Protein AF-A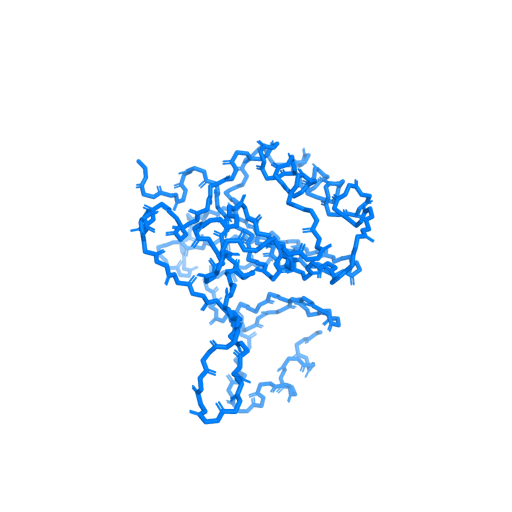0A9N8LGJ3-F1 (afdb_monomer)

Secondary structure (DSSP, 8-state):
-HHHHHHHHGGG--TT-EEEE-SS-EEEE--TTEEEEEEEE-SSEEEEEEEEESS-TT---EEEEEEEEEE--SS--SHIIIIIHHHHHHHTTTSS--EEEEEEE-SS-S-HHHHBTTSPPPSS-SHHHHHHHHHTT-EEHHHHH-SS----SEEEE-GGG-EEEEE--EEEEE-GGGS--

Structure (mmCIF, N/CA/C/O backbone):
data_AF-A0A9N8LGJ3-F1
#
_entry.id   AF-A0A9N8LGJ3-F1
#
loop_
_atom_site.group_PDB
_atom_site.id
_atom_site.type_symbol
_atom_site.label_atom_id
_atom_site.label_alt_id
_atom_site.label_comp_id
_atom_site.label_asym_id
_atom_site.label_entity_id
_atom_site.label_seq_id
_atom_site.pdbx_PDB_ins_code
_atom_site.Cartn_x
_atom_site.Cartn_y
_atom_site.Cartn_z
_atom_site.occupancy
_atom_site.B_iso_or_equiv
_atom_site.auth_seq_id
_atom_site.auth_comp_id
_atom_site.auth_asym_id
_atom_site.auth_atom_id
_atom_site.pdbx_PDB_model_num
ATOM 1 N N . ASP A 1 1 ? -21.502 -5.924 1.019 1.00 65.75 1 ASP A N 1
ATOM 2 C CA . ASP A 1 1 ? -22.346 -6.250 2.191 1.00 65.75 1 ASP A CA 1
ATOM 3 C C . ASP A 1 1 ? -22.030 -7.676 2.669 1.00 65.75 1 ASP A C 1
ATOM 5 O O . ASP A 1 1 ? -21.253 -8.378 2.021 1.00 65.75 1 ASP A O 1
ATOM 9 N N . SER A 1 2 ? -22.576 -8.112 3.811 1.00 76.69 2 SER A N 1
ATOM 10 C CA . SER A 1 2 ? -22.319 -9.459 4.361 1.00 76.69 2 SER A CA 1
ATOM 11 C C . SER A 1 2 ? -22.778 -10.589 3.430 1.00 76.69 2 SER A C 1
ATOM 13 O O . SE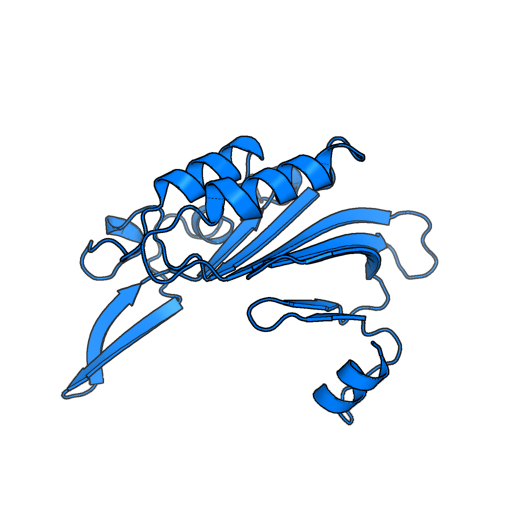R A 1 2 ? -22.175 -11.659 3.431 1.00 76.69 2 SER A O 1
ATOM 15 N N . ALA A 1 3 ? -23.813 -10.356 2.615 1.00 82.12 3 ALA A N 1
ATOM 16 C CA . ALA A 1 3 ? -24.334 -11.338 1.665 1.00 82.12 3 ALA A CA 1
ATOM 17 C C . ALA A 1 3 ? -23.358 -11.590 0.503 1.00 82.12 3 ALA A C 1
ATOM 19 O O . ALA A 1 3 ? -23.115 -12.742 0.139 1.00 82.12 3 ALA A O 1
ATOM 20 N N . GLY A 1 4 ? -22.749 -10.533 -0.043 1.00 83.88 4 GLY A N 1
ATOM 21 C CA . GLY A 1 4 ? -21.703 -10.644 -1.058 1.00 83.88 4 GLY A CA 1
ATOM 22 C C . GLY A 1 4 ? -20.473 -11.386 -0.538 1.00 83.88 4 GLY A C 1
ATOM 23 O O . GLY A 1 4 ? -19.965 -12.285 -1.208 1.00 83.88 4 GLY A O 1
ATOM 24 N N . LEU A 1 5 ? -20.045 -11.083 0.692 1.00 87.06 5 LEU A N 1
ATOM 25 C CA . LEU A 1 5 ? -18.904 -11.765 1.305 1.00 87.06 5 LEU A CA 1
ATOM 26 C C . LEU A 1 5 ? -19.196 -13.245 1.595 1.00 87.06 5 LEU A C 1
ATOM 28 O O . LEU A 1 5 ? -18.340 -14.095 1.359 1.00 87.06 5 LEU A O 1
ATOM 32 N N . ALA A 1 6 ? -20.410 -13.569 2.048 1.00 88.81 6 ALA A N 1
ATOM 33 C CA . ALA A 1 6 ? -20.841 -14.950 2.243 1.00 88.81 6 ALA A CA 1
ATOM 34 C C . ALA A 1 6 ? -20.857 -15.742 0.927 1.00 88.81 6 ALA A C 1
ATOM 36 O O . ALA A 1 6 ? -20.426 -16.891 0.901 1.00 88.81 6 ALA A O 1
ATOM 37 N N . ARG A 1 7 ? -21.284 -15.124 -0.182 1.00 89.62 7 ARG A N 1
ATOM 38 C CA . ARG A 1 7 ? -21.226 -15.749 -1.512 1.00 89.62 7 ARG A CA 1
ATOM 39 C C . ARG A 1 7 ? -19.789 -16.012 -1.960 1.00 89.62 7 ARG A C 1
ATOM 41 O O . ARG A 1 7 ? -19.525 -17.067 -2.523 1.00 89.62 7 ARG A O 1
ATOM 48 N N . PHE A 1 8 ? -18.881 -15.070 -1.707 1.00 87.06 8 PHE A N 1
ATOM 49 C CA . PHE A 1 8 ? -17.472 -15.191 -2.082 1.00 87.06 8 PHE A CA 1
ATOM 50 C C . PHE A 1 8 ? -16.731 -16.258 -1.261 1.00 87.06 8 PHE A C 1
ATOM 52 O O . PHE A 1 8 ? -16.012 -17.076 -1.823 1.00 87.06 8 PHE A O 1
ATOM 59 N N . LEU A 1 9 ? -16.920 -16.278 0.062 1.00 89.25 9 LEU A N 1
ATOM 60 C CA . LEU A 1 9 ? -16.210 -17.195 0.965 1.00 89.25 9 LEU A CA 1
ATOM 61 C C . LEU A 1 9 ? -16.904 -18.557 1.139 1.00 89.25 9 LEU A C 1
ATOM 63 O O . LEU A 1 9 ? -16.293 -19.506 1.636 1.00 89.25 9 LEU A O 1
ATOM 67 N N . GLY A 1 10 ? -18.181 -18.670 0.769 1.00 92.56 10 GLY A N 1
ATOM 68 C CA . GLY A 1 10 ? -18.960 -19.899 0.888 1.00 92.56 10 GLY A CA 1
ATOM 69 C C . GLY A 1 10 ? -18.975 -20.449 2.317 1.00 92.56 10 GLY A C 1
ATOM 70 O O . GLY A 1 10 ? -19.211 -19.726 3.284 1.00 92.56 10 GLY A O 1
ATOM 71 N N . HIS A 1 11 ? -18.686 -21.742 2.466 1.00 94.25 11 HIS A N 1
ATOM 72 C CA . HIS A 1 11 ? -18.691 -22.443 3.757 1.00 94.25 11 HIS A CA 1
ATOM 73 C C . HIS A 1 11 ? -17.605 -21.965 4.746 1.00 94.25 11 HIS A C 1
ATOM 75 O O . HIS A 1 11 ? -17.688 -22.236 5.951 1.00 94.25 11 HIS A O 1
ATOM 81 N N . HIS A 1 12 ? -16.601 -21.222 4.269 1.00 91.19 12 HIS A N 1
ATOM 82 C CA . HIS A 1 12 ? -15.603 -20.590 5.130 1.00 91.19 12 HIS A CA 1
ATOM 83 C C . HIS A 1 12 ? -16.108 -19.296 5.766 1.00 91.19 12 HIS A C 1
ATOM 85 O O . HIS A 1 12 ? -15.505 -18.834 6.731 1.00 91.19 12 HIS A O 1
ATOM 91 N N . PHE A 1 13 ? -17.214 -18.721 5.281 1.00 92.81 13 PHE A N 1
ATOM 92 C CA . PHE A 1 13 ? -17.761 -17.493 5.845 1.00 92.81 13 PHE A CA 1
ATOM 93 C C . PHE A 1 13 ? -18.066 -17.649 7.338 1.00 92.81 13 PHE A C 1
ATOM 95 O O . PHE A 1 13 ? -18.598 -18.666 7.798 1.00 92.81 13 PHE A O 1
ATOM 102 N N . ARG A 1 14 ? -17.750 -16.605 8.102 1.00 93.31 14 ARG A N 1
ATOM 103 C CA . ARG A 1 14 ? -18.160 -16.457 9.495 1.00 93.31 14 ARG A CA 1
ATOM 104 C C . ARG A 1 14 ? -18.857 -15.107 9.666 1.00 93.31 14 ARG A C 1
ATOM 106 O O . ARG A 1 14 ? -18.407 -14.131 9.071 1.00 93.31 14 ARG A O 1
ATOM 113 N N . PRO A 1 15 ? -19.902 -14.999 10.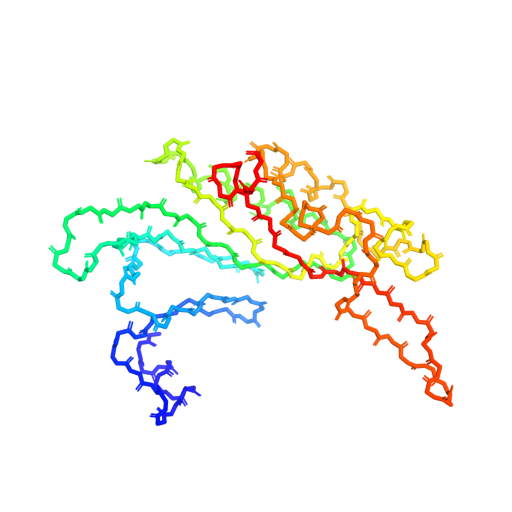509 1.00 90.06 15 PRO A N 1
ATOM 114 C CA . PRO A 1 15 ? -20.668 -13.754 10.665 1.00 90.06 15 PRO A CA 1
ATOM 115 C C . PRO A 1 15 ? -19.839 -12.535 11.095 1.00 90.06 15 PRO A C 1
ATOM 117 O O . PRO A 1 15 ? -20.194 -11.393 10.795 1.00 90.06 15 PRO A O 1
ATOM 120 N N . HIS A 1 16 ? -18.724 -12.765 11.791 1.00 90.06 16 HIS A N 1
ATOM 121 C CA . HIS A 1 16 ? -17.815 -11.707 12.222 1.00 90.06 16 HIS A CA 1
ATOM 122 C C . HIS A 1 16 ? -16.860 -11.236 11.119 1.00 90.06 16 HIS A C 1
ATOM 124 O O . HIS A 1 16 ? -16.222 -10.207 11.300 1.00 90.06 16 HIS A O 1
ATOM 130 N N . TYR A 1 17 ? -16.779 -11.920 9.973 1.00 94.12 17 TYR A N 1
ATOM 131 C CA . TYR A 1 17 ? -15.967 -11.448 8.855 1.00 94.12 17 TYR A CA 1
ATOM 132 C C . TYR A 1 17 ? -16.547 -10.155 8.286 1.00 94.12 17 TYR A C 1
ATOM 134 O O . TYR A 1 17 ? -17.770 -9.973 8.208 1.00 94.12 17 TYR A O 1
ATOM 142 N N . LYS A 1 18 ? -15.661 -9.228 7.932 1.00 93.94 18 LYS A N 1
ATOM 143 C CA . LYS A 1 18 ? -15.996 -7.909 7.385 1.00 93.94 18 LYS A CA 1
ATOM 144 C C . LYS A 1 18 ? -15.054 -7.615 6.233 1.00 93.94 18 LYS A C 1
ATOM 146 O O . LYS A 1 18 ? -13.915 -8.066 6.246 1.00 93.94 18 LYS A O 1
ATOM 151 N N . ALA A 1 19 ? -15.521 -6.874 5.238 1.00 93.88 19 ALA A N 1
ATOM 152 C CA . ALA A 1 19 ? -14.674 -6.493 4.123 1.00 93.88 19 ALA A CA 1
ATOM 153 C C . ALA A 1 19 ? -15.124 -5.181 3.489 1.00 93.88 19 ALA A C 1
ATOM 155 O O . ALA A 1 19 ? -16.319 -4.877 3.460 1.00 93.88 19 ALA A O 1
ATOM 156 N N . ILE A 1 20 ? -14.157 -4.476 2.914 1.00 93.62 20 ILE A N 1
ATOM 157 C CA . ILE A 1 20 ? -14.364 -3.511 1.838 1.00 93.62 20 ILE A CA 1
ATOM 158 C C . ILE A 1 20 ? -13.652 -4.070 0.610 1.00 93.62 20 ILE A C 1
ATOM 160 O O . ILE A 1 20 ? -12.472 -4.401 0.679 1.00 93.62 20 ILE A O 1
ATOM 164 N N . LEU A 1 21 ? -14.380 -4.233 -0.490 1.00 91.44 21 LEU A N 1
ATOM 165 C CA . LEU A 1 21 ? -13.860 -4.777 -1.741 1.00 91.44 21 LEU A CA 1
ATOM 166 C C . LEU A 1 21 ? -14.213 -3.800 -2.859 1.00 91.44 21 LEU A C 1
ATOM 168 O O . LEU A 1 21 ? -15.365 -3.376 -2.961 1.00 91.44 21 LEU A O 1
ATOM 172 N N . THR A 1 22 ? -13.233 -3.457 -3.680 1.00 91.00 22 THR A N 1
ATOM 173 C CA . THR A 1 22 ? -13.408 -2.692 -4.916 1.00 91.00 22 THR A CA 1
ATOM 174 C C . THR A 1 22 ? -13.053 -3.586 -6.107 1.00 91.00 22 THR A C 1
ATOM 176 O O . THR A 1 22 ? -12.813 -4.783 -5.940 1.00 91.00 22 THR A O 1
ATOM 179 N N . GLY A 1 23 ? -13.043 -3.034 -7.322 1.00 89.06 23 GLY A N 1
ATOM 180 C CA . GLY A 1 23 ? -12.580 -3.778 -8.498 1.00 89.06 23 GLY A CA 1
ATOM 181 C C . GLY A 1 23 ? -11.086 -4.123 -8.457 1.00 89.06 23 GLY A C 1
ATOM 182 O O . GLY A 1 23 ? -10.683 -5.116 -9.053 1.00 89.06 23 GLY A O 1
ATOM 183 N N . ASP A 1 24 ? -10.286 -3.335 -7.732 1.00 91.69 24 ASP A N 1
ATOM 184 C CA . ASP A 1 24 ? -8.821 -3.358 -7.816 1.00 91.69 24 ASP A CA 1
ATOM 185 C C . ASP A 1 24 ? -8.111 -3.442 -6.457 1.00 91.69 24 ASP A C 1
ATOM 187 O O . ASP A 1 24 ? -6.917 -3.715 -6.414 1.00 91.69 24 ASP A O 1
ATOM 191 N N . ALA A 1 25 ? -8.810 -3.203 -5.349 1.00 95.75 25 ALA A N 1
ATOM 192 C CA . ALA A 1 25 ? -8.250 -3.205 -4.003 1.00 95.75 25 ALA A CA 1
ATOM 193 C C . ALA A 1 25 ? -9.262 -3.760 -2.997 1.00 95.75 25 ALA A C 1
ATOM 195 O O . ALA A 1 25 ? -10.469 -3.800 -3.247 1.00 95.75 25 ALA A O 1
ATOM 196 N N . GLY A 1 26 ? -8.795 -4.171 -1.823 1.00 95.50 26 GLY A N 1
ATOM 197 C CA . GLY A 1 26 ? -9.708 -4.652 -0.799 1.00 95.50 26 GLY A CA 1
ATOM 198 C C . GLY A 1 26 ? -9.039 -4.989 0.518 1.00 95.50 26 GLY A C 1
ATOM 199 O O . GLY A 1 26 ? -7.864 -5.340 0.578 1.00 95.50 26 GLY A O 1
ATOM 200 N N . ILE A 1 27 ? -9.822 -4.893 1.586 1.00 96.38 27 ILE A N 1
ATOM 201 C CA . ILE A 1 27 ? -9.414 -5.249 2.941 1.00 96.38 27 ILE A CA 1
ATOM 202 C C . ILE A 1 27 ? -10.424 -6.262 3.461 1.00 96.38 27 ILE A C 1
ATOM 204 O O . ILE A 1 27 ? -11.629 -6.002 3.461 1.00 96.38 27 ILE A O 1
ATOM 208 N N . LEU A 1 28 ? -9.919 -7.409 3.912 1.00 94.56 28 LEU A N 1
ATOM 209 C CA . LEU A 1 28 ? -10.697 -8.493 4.497 1.00 94.56 28 LEU A CA 1
ATOM 210 C C . LEU A 1 28 ? -10.285 -8.684 5.957 1.00 94.56 28 LEU A C 1
ATOM 212 O O . LEU A 1 28 ? -9.137 -8.998 6.259 1.00 94.56 28 LEU A O 1
ATOM 216 N N . ILE A 1 29 ? -11.245 -8.525 6.860 1.00 94.75 29 ILE A N 1
ATOM 217 C CA . ILE A 1 29 ? -11.086 -8.734 8.293 1.00 94.75 29 ILE A CA 1
ATOM 218 C C . ILE A 1 29 ? -11.689 -10.084 8.662 1.00 94.75 29 ILE A C 1
ATOM 220 O O . ILE A 1 29 ? -12.897 -10.298 8.537 1.00 94.75 29 ILE A O 1
ATOM 224 N N . LEU A 1 30 ? -10.830 -10.984 9.140 1.00 92.75 30 LEU A N 1
ATOM 225 C CA . LEU A 1 30 ? -11.182 -12.357 9.514 1.00 92.75 30 LEU A CA 1
ATOM 226 C C . LEU A 1 30 ? -11.191 -12.593 11.031 1.00 92.75 30 LEU A C 1
ATOM 228 O O . LEU A 1 30 ? -11.230 -13.733 11.481 1.00 92.75 30 LEU A O 1
ATOM 232 N N . SER A 1 31 ? -11.137 -11.528 11.829 1.00 92.25 31 SER A N 1
ATOM 233 C CA . SER A 1 31 ? -11.096 -11.609 13.288 1.00 92.25 31 SER A CA 1
ATOM 234 C C . SER A 1 31 ? -12.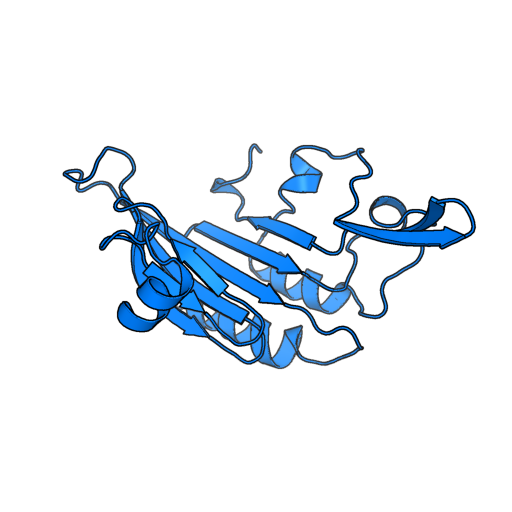225 -10.796 13.900 1.00 92.25 31 SER A C 1
ATOM 236 O O . SER A 1 31 ? -12.403 -9.631 13.561 1.00 92.25 31 SER A O 1
ATOM 238 N N . ALA A 1 32 ? -12.953 -11.389 14.848 1.00 91.94 32 ALA A N 1
ATOM 239 C CA . ALA A 1 32 ? -13.967 -10.679 15.630 1.00 91.94 32 ALA A CA 1
ATOM 240 C C . ALA A 1 32 ? -13.367 -9.580 16.532 1.00 91.94 32 ALA A C 1
ATOM 242 O O . ALA A 1 32 ? -14.088 -8.694 16.990 1.00 91.94 32 ALA A O 1
ATOM 243 N N . MET A 1 33 ? -12.052 -9.625 16.771 1.00 93.19 33 MET A N 1
ATOM 244 C CA . MET A 1 33 ? -11.316 -8.656 17.590 1.00 93.19 33 MET A CA 1
ATOM 245 C C . MET A 1 33 ? -11.134 -7.302 16.902 1.00 93.19 33 MET A C 1
ATOM 247 O O . MET A 1 33 ? -10.821 -6.317 17.568 1.00 93.19 33 MET A O 1
ATOM 251 N N . ILE A 1 34 ? -11.304 -7.260 15.580 1.00 93.38 34 ILE A N 1
ATOM 252 C CA . ILE A 1 34 ? -11.111 -6.072 14.758 1.00 93.38 34 ILE A CA 1
ATOM 253 C C . ILE A 1 34 ? -12.485 -5.600 14.297 1.00 93.38 34 ILE A C 1
ATOM 255 O O . ILE A 1 34 ? -13.201 -6.317 13.599 1.00 93.38 34 ILE A O 1
ATOM 259 N N . GLN A 1 35 ? -12.851 -4.387 14.689 1.00 92.25 35 GLN A N 1
ATOM 260 C CA . GLN A 1 35 ? -14.120 -3.772 14.329 1.00 92.25 35 GLN A CA 1
ATOM 261 C C . GLN A 1 35 ? -13.872 -2.603 13.371 1.00 92.25 35 GLN A C 1
ATOM 263 O O . GLN A 1 35 ? -13.139 -1.679 13.729 1.00 92.25 35 GLN A O 1
ATOM 268 N N . PRO A 1 36 ? -14.460 -2.611 12.162 1.00 93.06 36 PRO A N 1
ATOM 269 C CA . PRO A 1 36 ? -14.457 -1.442 11.291 1.00 93.06 36 PRO A CA 1
ATOM 270 C C . PRO A 1 36 ? -15.193 -0.281 11.969 1.00 93.06 36 PRO A C 1
ATOM 272 O O . PRO A 1 36 ? -16.308 -0.455 12.458 1.00 93.06 36 PRO A O 1
ATOM 275 N N . VAL A 1 37 ? -14.576 0.896 11.984 1.00 92.12 37 VAL A N 1
ATOM 276 C CA . VAL A 1 37 ? -15.159 2.141 12.510 1.00 92.12 37 VAL A CA 1
ATOM 277 C C . VAL A 1 37 ? -15.715 2.975 11.364 1.00 92.12 37 VAL A C 1
ATOM 279 O O . VAL A 1 37 ? -16.853 3.433 11.408 1.00 92.12 37 VAL A O 1
ATOM 282 N N . SER A 1 38 ? -14.915 3.147 10.315 1.00 91.88 38 SER A N 1
ATOM 283 C CA . SER A 1 38 ? -15.291 3.864 9.104 1.00 91.88 38 SER A CA 1
ATOM 284 C C . SER A 1 38 ? -14.600 3.235 7.897 1.00 91.88 38 SER A C 1
ATOM 286 O O . SER A 1 38 ? -13.605 2.515 8.027 1.00 91.88 38 SER A O 1
ATOM 288 N N . CYS A 1 39 ? -15.167 3.442 6.713 1.00 93.50 39 CYS A N 1
ATOM 289 C CA . CYS A 1 39 ? -14.668 2.863 5.473 1.00 93.50 39 CYS A CA 1
ATOM 290 C C . CYS A 1 39 ? -14.813 3.872 4.334 1.00 93.50 39 CYS A C 1
ATOM 292 O O . CYS A 1 39 ? -15.826 4.566 4.245 1.00 93.50 39 CYS A O 1
ATOM 294 N N . SER A 1 40 ? -13.831 3.909 3.442 1.00 94.94 40 SER A N 1
ATOM 295 C CA . SER A 1 40 ? -13.881 4.674 2.197 1.00 94.94 40 SER A CA 1
ATOM 296 C C . SER A 1 40 ? -13.122 3.941 1.094 1.00 94.94 40 SER A C 1
ATOM 298 O O . SER A 1 40 ? -12.299 3.065 1.350 1.00 94.94 40 SER A O 1
ATOM 300 N N . SER A 1 41 ? -13.411 4.275 -0.155 1.00 96.31 41 SER A N 1
ATOM 301 C CA . SER A 1 41 ? -12.717 3.725 -1.318 1.00 96.31 41 SER A CA 1
ATOM 302 C C . SER A 1 41 ? -12.619 4.772 -2.409 1.00 96.31 41 SER A C 1
ATOM 304 O O . SER A 1 41 ? -13.488 5.640 -2.504 1.00 96.31 41 SER A O 1
ATOM 306 N N . GLY A 1 42 ? -11.616 4.631 -3.265 1.00 94.88 42 GLY A N 1
ATOM 307 C CA . GLY A 1 42 ? -11.478 5.418 -4.483 1.00 94.88 42 GLY A CA 1
ATOM 308 C C . GLY A 1 42 ? -11.293 4.529 -5.699 1.00 94.88 42 GLY A C 1
ATOM 309 O O . GLY A 1 42 ? -11.755 3.386 -5.722 1.00 94.88 42 GLY A O 1
ATOM 310 N N . SER A 1 43 ? -10.618 5.058 -6.719 1.00 93.75 43 SER A N 1
ATOM 311 C CA . SER A 1 43 ? -10.536 4.391 -8.021 1.00 93.75 43 SER A CA 1
ATOM 312 C C . SER A 1 43 ? -9.815 3.043 -7.948 1.00 93.75 43 SER A C 1
ATOM 314 O O . SER A 1 43 ? -10.249 2.077 -8.569 1.00 93.75 43 SER A O 1
ATOM 316 N N . ARG A 1 44 ? -8.727 2.970 -7.171 1.00 96.38 44 ARG A N 1
ATOM 317 C CA . ARG A 1 44 ? -7.875 1.776 -7.027 1.00 96.38 44 ARG A CA 1
ATOM 318 C C . ARG A 1 44 ? -7.326 1.612 -5.612 1.00 96.38 44 ARG A C 1
ATOM 320 O O . ARG A 1 44 ? -6.215 1.129 -5.407 1.00 96.38 44 ARG A O 1
ATOM 327 N N . TRP A 1 45 ? -8.090 2.059 -4.623 1.00 97.75 45 TRP A N 1
ATOM 328 C CA . TRP A 1 45 ? -7.727 1.924 -3.220 1.00 97.75 45 TRP A CA 1
ATOM 329 C C . TRP A 1 45 ? -8.957 1.693 -2.351 1.00 97.75 45 TRP A C 1
ATOM 331 O O . TRP A 1 45 ? -10.074 2.093 -2.690 1.00 97.75 45 TRP A O 1
ATOM 341 N N . ALA A 1 46 ? -8.731 1.047 -1.215 1.00 97.62 46 ALA A N 1
ATOM 342 C CA . ALA A 1 46 ? -9.703 0.854 -0.158 1.00 97.62 46 ALA A CA 1
ATOM 343 C C . ALA A 1 46 ? -9.066 1.231 1.180 1.00 97.62 46 ALA A C 1
ATOM 345 O O . ALA A 1 46 ? -7.918 0.875 1.446 1.00 97.62 46 ALA A O 1
ATOM 346 N N . HIS A 1 47 ? -9.823 1.932 2.014 1.00 96.31 47 HIS A N 1
ATOM 347 C CA . HIS A 1 47 ? -9.422 2.380 3.336 1.00 96.31 47 HIS A CA 1
ATOM 348 C C . HIS A 1 47 ? -10.445 1.918 4.369 1.00 96.31 47 HIS A C 1
ATOM 350 O O . HIS A 1 47 ? -11.660 2.034 4.178 1.00 96.31 47 HIS A O 1
ATOM 356 N N . MET A 1 48 ? -9.942 1.409 5.486 1.00 94.62 48 MET A N 1
ATOM 357 C CA . MET A 1 48 ? -10.742 1.053 6.642 1.00 94.62 48 MET A CA 1
ATOM 358 C C . MET A 1 48 ? -10.054 1.550 7.905 1.00 94.62 48 MET A C 1
ATOM 360 O O . MET A 1 48 ? -8.970 1.081 8.251 1.00 94.62 48 MET A O 1
ATOM 364 N N . GLN A 1 49 ? -10.730 2.431 8.633 1.00 93.88 49 GLN A N 1
ATOM 365 C CA . GLN A 1 49 ? -10.369 2.712 10.010 1.00 93.88 49 GLN A CA 1
ATOM 366 C C . GLN A 1 49 ? -10.897 1.574 10.876 1.00 93.88 49 GLN A C 1
ATOM 368 O O . GLN A 1 49 ? -12.066 1.188 10.779 1.00 93.88 49 GLN A O 1
ATOM 373 N N . THR A 1 50 ? -10.047 1.038 11.737 1.00 93.00 50 THR A N 1
ATOM 374 C CA . THR A 1 50 ? -10.371 -0.105 12.587 1.00 93.00 50 THR A CA 1
ATOM 375 C C . THR A 1 50 ? -10.111 0.197 14.050 1.00 93.00 50 THR A C 1
ATOM 377 O O . THR A 1 50 ? -9.229 0.982 14.388 1.00 93.00 50 THR A O 1
ATOM 380 N N . SER A 1 51 ? -10.878 -0.459 14.915 1.00 92.44 51 SER A N 1
ATOM 381 C CA . SER A 1 51 ? -10.629 -0.556 16.346 1.00 92.44 51 SER A CA 1
ATOM 382 C C . SER A 1 51 ? -10.313 -2.011 16.680 1.00 92.44 51 SER A C 1
ATOM 384 O O . SER A 1 51 ? -11.108 -2.911 16.394 1.00 92.44 51 SER A O 1
ATOM 386 N N . ILE A 1 52 ? -9.132 -2.254 17.236 1.00 91.75 52 ILE A N 1
ATOM 387 C CA . ILE A 1 52 ? -8.586 -3.585 17.496 1.00 91.75 52 ILE A CA 1
ATOM 388 C C . ILE A 1 52 ? -8.526 -3.792 19.003 1.00 91.75 52 ILE A C 1
ATOM 390 O O . ILE A 1 52 ? -7.762 -3.123 19.700 1.00 91.75 52 ILE A O 1
ATOM 394 N N . ARG A 1 53 ? -9.302 -4.749 19.513 1.00 92.25 53 ARG A N 1
ATOM 395 C CA . ARG A 1 53 ? -9.219 -5.175 20.915 1.00 92.25 53 ARG A CA 1
ATOM 396 C C . ARG A 1 53 ? -7.996 -6.070 21.079 1.00 92.25 53 ARG A C 1
ATOM 398 O O . ARG A 1 53 ? -7.890 -7.087 20.401 1.00 92.25 53 ARG A O 1
ATOM 405 N N . THR A 1 54 ? -7.069 -5.713 21.962 1.00 84.81 54 THR A N 1
ATOM 406 C CA . THR A 1 54 ? -5.781 -6.426 22.090 1.00 84.81 54 THR A CA 1
ATOM 407 C C . THR A 1 54 ? -5.778 -7.492 23.186 1.00 84.81 54 THR A C 1
ATOM 409 O O . THR A 1 54 ? -4.968 -8.411 23.134 1.00 84.81 54 THR A O 1
ATOM 412 N N . ALA A 1 55 ? -6.704 -7.415 24.149 1.00 86.44 55 ALA A N 1
ATOM 413 C CA . ALA A 1 55 ? -6.735 -8.281 25.335 1.00 86.44 55 ALA A CA 1
ATOM 414 C C . ALA A 1 55 ? -7.998 -9.163 25.447 1.00 86.44 55 ALA A C 1
ATOM 416 O O . ALA A 1 55 ? -8.348 -9.615 26.533 1.00 86.44 55 ALA A O 1
ATOM 417 N N . GLY A 1 56 ? -8.705 -9.396 24.339 1.00 86.06 56 GLY A N 1
ATOM 418 C CA . GLY A 1 56 ? -9.935 -10.202 24.304 1.00 86.06 56 GLY A CA 1
ATOM 419 C C . GLY A 1 56 ? -11.175 -9.408 23.892 1.00 86.06 56 GLY A C 1
ATOM 420 O O . GLY A 1 56 ? -11.172 -8.177 23.903 1.00 86.06 56 GLY A O 1
ATOM 421 N N . LEU A 1 57 ? -12.246 -10.121 23.524 1.00 83.88 57 LEU A N 1
ATOM 422 C CA . LEU A 1 57 ? -13.501 -9.507 23.074 1.00 83.88 57 LEU A CA 1
ATOM 423 C C . LEU A 1 57 ? -14.160 -8.658 24.160 1.00 83.88 57 LEU A C 1
ATOM 425 O O . LEU A 1 57 ? -14.747 -7.643 23.828 1.00 83.88 57 LEU A O 1
ATOM 429 N N . GLU A 1 58 ? -14.009 -9.010 25.434 1.00 85.25 58 GLU A N 1
ATOM 430 C CA . GLU A 1 58 ? -14.576 -8.255 26.562 1.00 85.25 58 GLU A CA 1
ATOM 431 C C . GLU A 1 58 ? -13.733 -7.031 26.960 1.00 85.25 58 GLU A C 1
ATOM 433 O O . GLU A 1 58 ? -14.134 -6.237 27.809 1.00 85.25 58 GLU A O 1
ATOM 438 N N . SER A 1 59 ? -12.548 -6.855 26.366 1.00 85.50 59 SER A N 1
ATOM 439 C CA . SER A 1 59 ? -11.662 -5.754 26.732 1.00 85.50 59 SER A CA 1
ATOM 440 C C . SER A 1 59 ? -12.185 -4.413 26.219 1.00 85.50 59 SER A C 1
ATOM 442 O O . SER A 1 59 ? -12.522 -4.269 25.043 1.00 85.50 59 SER A O 1
ATOM 444 N N . ALA A 1 60 ? -12.180 -3.408 27.098 1.00 81.31 60 ALA A N 1
ATOM 445 C CA . ALA A 1 60 ? -12.373 -2.009 26.723 1.00 81.31 60 ALA A CA 1
ATOM 446 C C . ALA A 1 60 ? -11.103 -1.383 26.113 1.00 81.31 60 ALA A C 1
ATOM 448 O O . ALA A 1 60 ? -11.179 -0.323 25.495 1.00 81.31 60 ALA A O 1
ATOM 449 N N . ALA A 1 61 ? -9.937 -2.023 26.279 1.00 85.56 61 ALA A N 1
ATOM 450 C CA . ALA A 1 61 ? -8.693 -1.554 25.688 1.00 85.56 61 ALA A CA 1
ATOM 451 C C . ALA A 1 61 ? -8.679 -1.885 24.192 1.00 85.56 61 ALA A C 1
ATOM 453 O O . ALA A 1 61 ? -8.637 -3.053 23.792 1.00 85.56 61 ALA A O 1
ATOM 454 N N . ALA A 1 62 ? -8.699 -0.838 23.372 1.00 87.50 62 ALA A N 1
ATOM 455 C CA . ALA A 1 62 ? -8.607 -0.951 21.931 1.00 87.50 62 ALA A CA 1
ATOM 456 C C . ALA A 1 62 ? -7.574 0.025 21.372 1.00 87.50 62 ALA A C 1
ATOM 458 O O . ALA A 1 62 ? -7.414 1.140 21.868 1.00 87.50 62 ALA A O 1
ATOM 459 N N . ILE A 1 63 ? -6.885 -0.409 20.323 1.00 89.38 63 ILE A N 1
ATOM 460 C CA . ILE A 1 63 ? -6.030 0.450 19.509 1.00 89.38 63 ILE A CA 1
ATOM 461 C C . ILE A 1 63 ? -6.768 0.780 18.219 1.00 89.38 63 ILE A C 1
ATOM 463 O O . ILE A 1 63 ? -7.448 -0.077 17.655 1.00 89.38 63 ILE A O 1
ATOM 467 N N . ASN A 1 64 ? -6.641 2.017 17.756 1.00 90.06 64 ASN A N 1
ATOM 468 C CA . ASN A 1 64 ? -7.202 2.419 16.475 1.00 90.06 64 ASN A CA 1
ATOM 469 C C . ASN A 1 64 ? -6.106 2.396 15.415 1.00 90.06 64 ASN A C 1
ATOM 471 O O . ASN A 1 64 ? -5.004 2.894 15.653 1.00 90.06 64 ASN A O 1
ATOM 475 N N . MET A 1 65 ? -6.419 1.815 14.262 1.00 91.19 65 MET A N 1
ATOM 476 C CA . MET A 1 65 ? -5.475 1.642 13.167 1.00 91.19 65 MET A CA 1
ATOM 477 C C . MET A 1 65 ? -6.161 1.892 11.830 1.00 91.19 65 MET A C 1
ATOM 479 O O . MET A 1 65 ? -7.266 1.395 11.594 1.00 91.19 65 MET A O 1
ATOM 483 N N . ASP A 1 66 ? -5.476 2.614 10.954 1.00 93.81 66 ASP A N 1
ATOM 484 C CA . ASP A 1 66 ? -5.886 2.798 9.570 1.00 93.81 66 ASP A CA 1
ATOM 485 C C . ASP A 1 66 ? -5.260 1.701 8.714 1.00 93.81 66 ASP A C 1
ATOM 487 O O . ASP A 1 66 ? -4.042 1.502 8.703 1.00 93.81 66 ASP A O 1
ATOM 491 N N . LEU A 1 67 ? -6.107 0.994 7.975 1.00 95.75 67 LEU A N 1
ATOM 492 C CA . LEU A 1 67 ? -5.700 -0.026 7.023 1.00 95.75 67 LEU A CA 1
ATOM 493 C C . LEU A 1 67 ? -5.995 0.466 5.615 1.00 95.75 67 LEU A C 1
ATOM 495 O O . LEU A 1 67 ? -7.123 0.859 5.314 1.00 95.75 67 LEU A O 1
ATOM 499 N N . TRP A 1 68 ? -4.992 0.399 4.749 1.00 97.44 68 TRP A N 1
ATOM 500 C CA . TRP A 1 68 ? -5.114 0.738 3.340 1.00 97.44 68 TRP A CA 1
ATOM 501 C C . TRP A 1 68 ? -4.683 -0.432 2.466 1.00 97.44 68 TRP A C 1
ATOM 503 O O . TRP A 1 68 ? -3.651 -1.063 2.697 1.00 97.44 68 TRP A O 1
ATOM 513 N N . SER A 1 69 ? -5.477 -0.680 1.431 1.00 98.44 69 SER A N 1
ATOM 514 C CA . SER A 1 69 ? -5.128 -1.530 0.300 1.00 98.44 69 SER A CA 1
ATOM 515 C C . SER A 1 69 ? -5.093 -0.656 -0.945 1.00 98.44 69 SER A C 1
ATOM 517 O O . SER A 1 69 ? -6.072 0.038 -1.223 1.00 98.44 69 SER A O 1
ATOM 519 N N . VAL A 1 70 ? -3.981 -0.657 -1.679 1.00 98.19 70 VAL A N 1
ATOM 520 C CA . VAL A 1 70 ? -3.814 0.179 -2.877 1.00 98.19 70 VAL A CA 1
ATOM 521 C C . VAL A 1 70 ? -3.304 -0.655 -4.048 1.00 98.19 70 VAL A C 1
ATOM 523 O O . VAL A 1 70 ? -2.419 -1.490 -3.894 1.00 98.19 70 VAL A O 1
ATOM 526 N N . HIS A 1 71 ? -3.835 -0.404 -5.239 1.00 97.81 71 HIS A N 1
ATOM 527 C CA . HIS A 1 71 ? -3.352 -0.983 -6.485 1.00 97.81 71 HIS A CA 1
ATOM 528 C C . HIS A 1 71 ? -2.907 0.137 -7.425 1.00 97.81 71 HIS A C 1
ATOM 530 O O . HIS A 1 71 ? -3.709 0.834 -8.045 1.00 97.81 71 HIS A O 1
ATOM 536 N N . GLY A 1 72 ? -1.596 0.314 -7.519 1.00 96.50 72 GLY A N 1
ATOM 537 C CA . GLY A 1 72 ? -0.942 1.348 -8.297 1.00 96.50 72 GLY A CA 1
ATOM 538 C C . GLY A 1 72 ? -1.146 1.197 -9.809 1.00 96.50 72 GLY A C 1
ATOM 539 O O . GLY A 1 72 ? -1.359 0.097 -10.328 1.00 96.50 72 GLY A O 1
ATOM 540 N N . PRO A 1 73 ? -1.057 2.304 -10.558 1.00 95.12 73 PRO A N 1
ATOM 541 C CA . PRO A 1 73 ? -1.171 2.318 -12.008 1.00 95.12 73 PRO A CA 1
ATOM 542 C C . PRO A 1 73 ? 0.004 1.585 -12.664 1.00 95.12 73 PRO A C 1
ATOM 544 O O . PRO A 1 73 ? 1.125 1.643 -12.181 1.00 95.12 73 PRO A O 1
ATOM 547 N N . VAL A 1 74 ? -0.229 0.948 -13.814 1.00 92.44 74 VAL A N 1
ATOM 548 C CA . VAL A 1 74 ? 0.821 0.261 -14.602 1.00 92.44 74 VAL A CA 1
ATOM 549 C C . VAL A 1 74 ? 1.504 1.174 -15.633 1.00 92.44 74 VAL A C 1
ATOM 551 O O . VAL A 1 74 ? 2.395 0.744 -16.365 1.00 92.44 74 VAL A O 1
ATOM 554 N N . ARG A 1 75 ? 1.060 2.432 -15.732 1.00 91.44 75 ARG A N 1
ATOM 555 C CA . ARG A 1 75 ? 1.598 3.479 -16.613 1.00 91.44 75 ARG A CA 1
ATOM 556 C C . ARG A 1 75 ? 1.709 4.801 -15.844 1.00 91.44 75 ARG A C 1
ATOM 558 O O . ARG A 1 75 ? 0.947 4.987 -14.891 1.00 91.44 75 ARG A O 1
ATOM 565 N N . PRO A 1 76 ? 2.598 5.723 -16.264 1.00 90.75 76 PRO A N 1
ATOM 566 C CA . PRO A 1 76 ? 2.689 7.050 -15.665 1.00 90.75 76 PRO A CA 1
ATOM 567 C C . PRO A 1 76 ? 1.315 7.716 -15.558 1.00 90.75 76 PRO A C 1
ATOM 569 O O . PRO A 1 76 ? 0.541 7.711 -16.515 1.00 90.75 76 PRO A O 1
ATOM 572 N N . SER A 1 77 ? 1.004 8.251 -14.381 1.00 92.56 77 SER A N 1
ATOM 573 C CA . SER A 1 77 ? -0.267 8.919 -14.099 1.00 92.56 77 SER A CA 1
ATOM 574 C C . SER A 1 77 ? -0.136 9.829 -12.879 1.00 92.56 77 SER A C 1
ATOM 576 O O . SER A 1 77 ? 0.824 9.712 -12.114 1.00 92.56 77 SER A O 1
ATOM 578 N N . THR A 1 78 ? -1.130 10.690 -12.679 1.00 93.50 78 THR A N 1
ATOM 579 C CA . THR A 1 78 ? -1.262 11.560 -11.502 1.00 93.50 78 THR A CA 1
ATOM 580 C C . THR A 1 78 ? -2.053 10.907 -10.360 1.00 93.50 78 THR A C 1
ATOM 582 O O . THR A 1 78 ? -2.355 11.550 -9.365 1.00 93.50 78 THR A O 1
ATOM 585 N N . PHE A 1 79 ? -2.354 9.604 -10.450 1.00 95.44 79 PHE A N 1
ATOM 586 C CA . PHE A 1 79 ? -3.138 8.855 -9.453 1.00 95.44 79 PHE A CA 1
ATOM 587 C C . PHE A 1 79 ? -2.666 9.071 -8.005 1.00 95.44 79 PHE A C 1
ATOM 589 O O . PHE A 1 79 ? -3.472 9.267 -7.099 1.00 95.44 79 PHE A O 1
ATOM 596 N N . TRP A 1 80 ? -1.353 9.063 -7.777 1.00 94.94 80 TRP A N 1
ATOM 597 C CA . TRP A 1 80 ? -0.798 9.217 -6.432 1.00 94.94 80 TRP A CA 1
ATOM 598 C C . TRP A 1 80 ? -0.995 10.623 -5.862 1.00 94.94 80 TRP A C 1
ATOM 600 O O . TRP A 1 80 ? -1.251 10.757 -4.668 1.00 94.94 80 TRP A O 1
ATOM 610 N N . THR A 1 81 ? -0.891 11.656 -6.700 1.00 94.19 81 THR A N 1
ATOM 611 C CA . THR A 1 81 ? -1.025 13.058 -6.282 1.00 94.19 81 THR A CA 1
ATOM 612 C C . THR A 1 81 ? -2.474 13.509 -6.194 1.00 94.19 81 THR A C 1
ATOM 614 O O . THR A 1 81 ? -2.794 14.315 -5.327 1.00 94.19 81 THR A O 1
ATOM 617 N N . ASP A 1 82 ? -3.341 12.981 -7.057 1.00 95.00 82 ASP A N 1
ATOM 618 C CA . ASP A 1 82 ? -4.692 13.514 -7.247 1.00 95.00 82 ASP A CA 1
ATOM 619 C C . ASP A 1 82 ? -5.764 12.669 -6.543 1.00 95.00 82 ASP A C 1
ATOM 621 O O . ASP A 1 82 ? -6.846 13.175 -6.259 1.00 95.00 82 ASP A O 1
ATOM 625 N N . ASP A 1 83 ? -5.478 11.394 -6.250 1.00 95.25 83 ASP A N 1
ATOM 626 C CA . ASP A 1 83 ? -6.434 10.460 -5.637 1.00 95.25 83 ASP A CA 1
ATOM 627 C C . ASP A 1 83 ? -5.937 9.982 -4.261 1.00 95.25 83 ASP A C 1
ATOM 629 O O . ASP A 1 83 ? -6.469 10.375 -3.221 1.00 95.25 83 ASP A O 1
ATOM 633 N N . VAL A 1 84 ? -4.853 9.197 -4.223 1.00 95.69 84 VAL A N 1
ATOM 634 C CA . VAL A 1 84 ? -4.390 8.554 -2.976 1.00 95.69 84 VAL A CA 1
ATOM 635 C C . VAL A 1 84 ? -3.874 9.562 -1.946 1.00 95.69 84 VAL A C 1
ATOM 637 O O . VAL A 1 84 ? -4.251 9.478 -0.779 1.00 95.69 84 VAL A O 1
ATOM 640 N N . GLY A 1 85 ? -3.033 10.519 -2.351 1.00 95.06 85 GLY A N 1
ATOM 641 C CA . GLY A 1 85 ? -2.462 11.525 -1.449 1.00 95.06 85 GLY A CA 1
ATOM 642 C C . GLY A 1 85 ? -3.522 12.357 -0.710 1.00 95.06 85 GLY A C 1
ATOM 643 O O . GLY A 1 85 ? -3.507 12.388 0.522 1.00 95.06 85 GLY A O 1
ATOM 644 N N . PRO A 1 86 ? -4.480 12.992 -1.414 1.00 94.75 86 PRO A N 1
ATOM 645 C CA . PRO A 1 86 ? -5.565 13.743 -0.783 1.00 94.75 86 PRO A CA 1
ATOM 646 C C . PRO A 1 86 ? -6.468 12.880 0.106 1.00 94.75 86 PRO A C 1
ATOM 648 O O . PRO A 1 86 ? -6.889 13.333 1.175 1.00 94.75 86 PRO A O 1
ATOM 651 N N . ALA A 1 87 ? -6.749 11.635 -0.298 1.00 94.31 87 ALA A N 1
ATOM 652 C CA . ALA A 1 87 ? -7.556 10.711 0.495 1.00 94.31 87 ALA A CA 1
ATOM 653 C C . ALA A 1 87 ? -6.861 10.331 1.814 1.00 94.31 87 ALA A C 1
ATOM 655 O O . ALA A 1 87 ? -7.490 10.395 2.873 1.00 94.31 87 ALA A O 1
ATOM 656 N N . LEU A 1 88 ? -5.561 10.013 1.763 1.00 92.44 88 LEU A N 1
ATOM 657 C CA . LEU A 1 88 ? -4.728 9.767 2.944 1.00 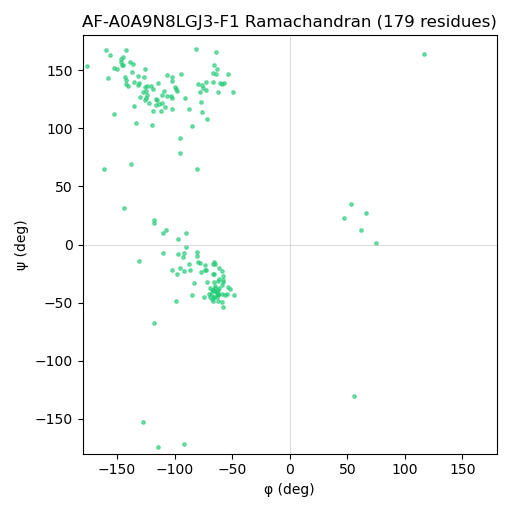92.44 88 LEU A CA 1
ATOM 658 C C . LEU A 1 88 ? -4.631 11.004 3.842 1.00 92.44 88 LEU A C 1
ATOM 660 O O . LEU A 1 88 ? -4.757 10.892 5.054 1.00 92.44 88 LEU A O 1
ATOM 664 N N . ALA A 1 89 ? -4.455 12.201 3.279 1.00 90.12 89 ALA A N 1
ATOM 665 C CA . ALA A 1 89 ? -4.423 13.429 4.072 1.00 90.12 89 ALA A CA 1
ATOM 666 C C . ALA A 1 89 ? -5.762 13.675 4.792 1.00 90.12 89 ALA A C 1
ATOM 668 O O . ALA A 1 89 ? -5.786 14.008 5.977 1.00 90.12 89 ALA A O 1
ATOM 669 N N . THR A 1 90 ? -6.881 13.456 4.096 1.00 88.62 90 THR A N 1
ATOM 670 C CA . THR A 1 90 ? -8.230 13.671 4.639 1.00 88.62 90 THR A CA 1
ATOM 671 C C . THR A 1 90 ? -8.570 12.677 5.745 1.00 88.62 90 THR A C 1
ATOM 673 O O . THR A 1 90 ? -9.155 13.074 6.754 1.00 88.62 90 THR A O 1
ATOM 676 N N . SER A 1 91 ? -8.172 11.404 5.612 1.00 85.06 91 SER A N 1
ATOM 677 C CA . SER A 1 91 ? -8.451 10.389 6.640 1.00 85.06 91 SER A CA 1
ATOM 678 C C . SER A 1 91 ? -7.814 10.720 7.995 1.00 85.06 91 SER A C 1
ATOM 680 O O . SER A 1 91 ? -8.274 10.243 9.029 1.00 85.06 91 SER A O 1
ATOM 682 N N . ARG A 1 92 ? -6.797 11.590 8.006 1.00 77.50 92 ARG A N 1
ATOM 683 C CA . ARG A 1 92 ? -6.006 11.958 9.187 1.00 77.50 92 ARG A CA 1
ATOM 684 C C . ARG A 1 92 ? -6.522 13.195 9.927 1.00 77.50 92 ARG A C 1
ATOM 686 O O . ARG A 1 92 ? -6.081 13.451 11.042 1.00 77.50 92 ARG A O 1
ATOM 693 N N . ILE A 1 93 ? -7.463 13.955 9.360 1.00 71.50 93 ILE A N 1
ATOM 694 C CA . ILE A 1 93 ? -7.954 15.216 9.958 1.00 71.50 93 ILE A CA 1
ATOM 695 C C . ILE A 1 93 ? -8.708 14.969 11.280 1.00 71.50 93 ILE A C 1
ATOM 697 O O . ILE A 1 93 ? -8.646 15.791 12.191 1.00 71.50 93 ILE A O 1
ATOM 701 N N . GLY A 1 94 ? -9.402 13.833 11.413 1.00 58.75 94 GLY A N 1
ATOM 702 C CA . GLY A 1 94 ? -10.244 13.521 12.579 1.00 58.75 94 GLY A CA 1
ATOM 703 C C . GLY A 1 94 ? -9.554 12.761 13.719 1.00 58.75 94 GLY A C 1
ATOM 704 O O . GLY A 1 94 ? -10.159 12.559 14.770 1.00 58.75 94 GLY A O 1
ATOM 705 N N . SER A 1 95 ? -8.314 12.307 13.533 1.00 56.75 95 SER A N 1
ATOM 706 C CA . SER A 1 95 ? -7.580 11.534 14.536 1.00 56.75 95 SER A CA 1
ATOM 707 C C . SER A 1 95 ? -6.086 11.771 14.336 1.00 56.75 95 SER A C 1
ATOM 709 O O . SER A 1 95 ? -5.561 11.356 13.303 1.00 56.75 95 SER A O 1
ATOM 711 N N . PRO A 1 96 ? -5.384 12.445 15.269 1.00 56.06 96 PRO A N 1
ATOM 712 C CA . PRO A 1 96 ? -4.057 12.968 14.972 1.00 56.06 96 PRO A CA 1
ATOM 713 C C . PRO A 1 96 ? -3.050 11.907 14.529 1.00 56.06 96 PRO A C 1
ATOM 715 O O . PRO A 1 96 ? -2.191 12.225 13.717 1.00 56.06 96 PRO A O 1
ATOM 718 N N . LEU A 1 97 ? -3.137 10.661 15.012 1.00 63.41 97 LEU A N 1
ATOM 719 C CA . LEU A 1 97 ? -2.168 9.606 14.694 1.00 63.41 97 LEU A CA 1
ATOM 720 C C . LEU A 1 97 ? -2.724 8.188 14.976 1.00 63.41 97 LEU A C 1
ATOM 722 O O . LEU A 1 97 ? -2.190 7.511 15.858 1.00 63.41 97 LEU A O 1
ATOM 726 N N . PRO A 1 98 ? -3.770 7.680 14.295 1.00 71.94 98 PRO A N 1
ATOM 727 C CA . PRO A 1 98 ? -3.938 6.232 14.258 1.00 71.94 98 PRO A CA 1
ATOM 728 C C . PRO A 1 98 ? -2.688 5.635 13.603 1.00 71.94 98 PRO A C 1
ATOM 730 O O . PRO A 1 98 ? -2.132 6.196 12.646 1.00 71.94 98 PRO A O 1
ATOM 733 N N . ASP A 1 99 ? -2.215 4.519 14.149 1.00 89.69 99 ASP A N 1
ATOM 734 C CA . ASP A 1 99 ? -1.154 3.769 13.494 1.00 89.69 99 ASP A CA 1
ATOM 735 C C . ASP A 1 99 ? -1.663 3.370 12.095 1.00 89.69 99 ASP A C 1
ATOM 737 O O . ASP A 1 99 ? -2.836 3.040 11.928 1.00 89.69 99 ASP A O 1
ATOM 741 N N . LEU A 1 100 ? -0.825 3.478 11.069 1.00 92.75 100 LEU A N 1
ATOM 742 C CA . LEU A 1 100 ? -1.223 3.295 9.673 1.00 92.75 100 LEU A CA 1
ATOM 743 C C . LEU A 1 100 ? -0.450 2.129 9.066 1.00 92.75 100 LEU A C 1
ATOM 745 O O . LEU A 1 100 ? 0.768 2.050 9.223 1.00 92.75 100 LEU A O 1
ATOM 749 N N . ILE A 1 101 ? -1.161 1.256 8.353 1.00 96.12 101 ILE A N 1
ATOM 750 C CA . ILE A 1 101 ? -0.598 0.207 7.504 1.00 96.12 101 ILE A CA 1
ATOM 751 C C . ILE A 1 101 ? -1.155 0.366 6.090 1.00 96.12 101 ILE A C 1
ATOM 753 O O . ILE A 1 101 ? -2.369 0.407 5.891 1.00 96.12 101 ILE A O 1
ATOM 757 N N . ILE A 1 102 ? -0.264 0.392 5.101 1.00 97.75 102 ILE A N 1
ATOM 758 C CA . ILE A 1 102 ? -0.601 0.365 3.679 1.00 97.75 102 ILE A CA 1
ATOM 759 C C . ILE A 1 102 ? 0.010 -0.886 3.059 1.00 97.75 102 ILE A C 1
ATOM 761 O O . ILE A 1 102 ? 1.229 -1.015 2.992 1.00 97.75 102 ILE A O 1
ATOM 765 N N . GLY A 1 103 ? -0.833 -1.803 2.594 1.00 98.25 103 GLY A N 1
ATOM 766 C CA . GLY A 1 103 ? -0.426 -2.881 1.698 1.00 98.25 103 GLY A CA 1
ATOM 767 C C . GLY A 1 103 ? -0.759 -2.502 0.261 1.00 98.25 103 GLY A C 1
ATOM 768 O O . GLY A 1 103 ? -1.880 -2.068 -0.013 1.00 98.25 103 GLY A O 1
ATOM 769 N N . ALA A 1 104 ? 0.185 -2.657 -0.662 1.00 97.75 104 ALA A N 1
ATOM 770 C CA . ALA A 1 104 ? -0.077 -2.300 -2.048 1.00 97.75 104 ALA A CA 1
ATOM 771 C C . ALA A 1 104 ? 0.712 -3.126 -3.058 1.00 97.75 104 ALA A C 1
ATOM 773 O O . ALA A 1 104 ? 1.849 -3.508 -2.785 1.00 97.75 104 ALA A O 1
ATOM 774 N N . ASP A 1 105 ? 0.122 -3.296 -4.244 1.00 97.12 105 ASP A N 1
ATOM 775 C CA . ASP A 1 105 ? 0.878 -3.436 -5.491 1.00 97.12 105 ASP A CA 1
ATOM 776 C C . ASP A 1 105 ? 1.179 -2.018 -5.976 1.00 97.12 105 ASP A C 1
ATOM 778 O O . ASP A 1 105 ? 0.308 -1.330 -6.507 1.00 97.12 105 ASP A O 1
ATOM 782 N N . TRP A 1 106 ? 2.399 -1.539 -5.769 1.00 96.88 106 TRP A N 1
ATOM 783 C CA . TRP A 1 106 ? 2.782 -0.175 -6.121 1.00 96.88 106 TRP A CA 1
ATOM 784 C C . TRP A 1 106 ? 2.922 0.025 -7.633 1.00 96.88 106 TRP A C 1
ATOM 786 O O . TRP A 1 106 ? 2.892 1.166 -8.099 1.00 96.88 106 TRP A O 1
ATOM 796 N N . ASN A 1 107 ? 3.129 -1.056 -8.400 1.00 96.19 107 ASN A N 1
ATOM 797 C CA . ASN A 1 107 ? 3.583 -1.027 -9.797 1.00 96.19 107 ASN A CA 1
ATOM 798 C C . ASN A 1 107 ? 4.790 -0.086 -10.053 1.00 96.19 107 ASN A C 1
ATOM 800 O O . ASN A 1 107 ? 5.061 0.337 -11.181 1.00 96.19 107 ASN A O 1
ATOM 804 N N . ALA A 1 108 ? 5.554 0.199 -8.997 1.00 96.06 108 ALA A N 1
ATOM 805 C CA . ALA A 1 108 ? 6.735 1.049 -8.947 1.00 96.06 108 ALA A CA 1
ATOM 806 C C . ALA A 1 108 ? 7.765 0.437 -7.980 1.00 96.06 108 ALA A C 1
ATOM 808 O O . ALA A 1 108 ? 7.442 -0.495 -7.248 1.00 96.06 108 ALA A O 1
ATOM 809 N N . LEU A 1 109 ? 9.007 0.929 -7.996 1.00 94.50 109 LEU A N 1
ATOM 810 C CA . LEU A 1 109 ? 10.104 0.387 -7.184 1.00 94.50 109 LEU A CA 1
ATOM 811 C C . LEU A 1 109 ? 10.830 1.507 -6.426 1.00 94.50 109 LEU A C 1
ATOM 813 O O . LEU A 1 109 ? 11.289 2.433 -7.099 1.00 94.50 109 LEU A O 1
ATOM 817 N N . PRO A 1 110 ? 10.997 1.408 -5.094 1.00 93.69 110 PRO A N 1
ATOM 818 C CA . PRO A 1 110 ? 11.772 2.367 -4.307 1.00 93.69 110 PRO A CA 1
ATOM 819 C C . PRO A 1 110 ? 13.226 2.480 -4.753 1.00 93.69 110 PRO A C 1
ATOM 821 O O . PRO A 1 110 ? 13.724 3.579 -4.987 1.00 93.69 110 PRO A O 1
ATOM 824 N N . ASP A 1 111 ? 13.888 1.333 -4.905 1.00 93.81 111 ASP A N 1
ATOM 825 C CA . ASP A 1 111 ? 15.282 1.251 -5.322 1.00 93.81 111 ASP A CA 1
ATOM 826 C C . ASP A 1 111 ? 15.424 0.185 -6.417 1.00 93.81 111 ASP A C 1
ATOM 828 O O . ASP A 1 111 ? 15.425 -1.010 -6.119 1.00 93.81 111 ASP A O 1
ATOM 832 N N . PRO A 1 112 ? 15.575 0.567 -7.697 1.00 93.94 112 PRO A N 1
ATOM 833 C CA . PRO A 1 112 ? 15.738 -0.391 -8.785 1.00 93.94 112 PRO A CA 1
ATOM 834 C C . PRO A 1 112 ? 16.933 -1.340 -8.629 1.00 93.94 112 PRO A C 1
ATOM 836 O O . PRO A 1 112 ? 16.854 -2.475 -9.099 1.00 93.94 112 PRO A O 1
ATOM 839 N N . ILE A 1 113 ? 18.024 -0.911 -7.985 1.00 92.88 113 ILE A N 1
ATOM 840 C CA . ILE A 1 113 ? 19.231 -1.729 -7.794 1.00 92.88 113 ILE A CA 1
ATOM 841 C C . ILE A 1 113 ? 18.923 -2.886 -6.840 1.00 92.88 113 ILE A C 1
ATOM 843 O O . ILE A 1 113 ? 19.309 -4.030 -7.096 1.00 92.88 113 ILE A O 1
ATOM 847 N N . ARG A 1 114 ? 18.182 -2.602 -5.766 1.00 91.94 114 ARG A N 1
ATOM 848 C CA . ARG A 1 114 ? 17.822 -3.590 -4.739 1.00 91.94 114 ARG A CA 1
ATOM 849 C C . ARG A 1 114 ? 16.580 -4.395 -5.109 1.00 91.94 114 ARG A C 1
ATOM 851 O O . ARG A 1 114 ? 16.569 -5.619 -4.979 1.00 91.94 114 ARG A O 1
ATOM 858 N N . ASP A 1 115 ? 15.563 -3.721 -5.631 1.00 95.50 115 ASP A N 1
ATOM 859 C CA . ASP A 1 115 ? 14.210 -4.248 -5.806 1.00 95.50 115 ASP A CA 1
ATOM 860 C C . ASP A 1 115 ? 13.933 -4.792 -7.218 1.00 95.50 115 ASP A C 1
ATOM 862 O O . ASP A 1 115 ? 12.813 -5.210 -7.520 1.00 95.50 115 ASP A O 1
ATOM 866 N N . SER A 1 116 ? 14.934 -4.829 -8.102 1.00 96.00 116 SER A N 1
ATOM 867 C CA . SER A 1 116 ? 14.826 -5.438 -9.432 1.00 96.00 116 SER A CA 1
ATOM 868 C C . SER A 1 116 ? 16.043 -6.299 -9.761 1.00 96.00 116 SER A C 1
ATOM 870 O O . SER A 1 116 ? 17.177 -5.913 -9.485 1.00 96.00 116 SER A O 1
ATOM 872 N N . LEU A 1 117 ? 15.817 -7.461 -10.391 1.00 94.94 117 LEU A N 1
ATOM 873 C CA . LEU A 1 117 ? 16.842 -8.468 -10.705 1.00 94.94 117 LEU A CA 1
ATOM 874 C C . LEU A 1 117 ? 18.058 -7.890 -11.445 1.00 94.94 117 LEU A C 1
ATOM 876 O O . LEU A 1 117 ? 19.195 -8.261 -11.150 1.00 94.94 117 LEU A O 1
ATOM 880 N N . HIS A 1 118 ? 17.815 -6.953 -12.358 1.00 93.94 118 HIS A N 1
ATOM 881 C CA . HIS A 1 118 ? 18.833 -6.367 -13.232 1.00 93.94 118 HIS A CA 1
ATOM 882 C C . HIS A 1 118 ? 19.006 -4.856 -13.026 1.00 93.94 118 HIS A C 1
ATOM 884 O O . HIS A 1 118 ? 19.474 -4.173 -13.930 1.00 93.94 118 HIS A O 1
ATOM 890 N N . GLY A 1 119 ? 18.561 -4.290 -11.898 1.00 92.19 119 GLY A N 1
ATOM 891 C CA . GLY A 1 119 ? 18.681 -2.841 -11.677 1.00 92.19 119 GLY A CA 1
ATOM 892 C C . GLY A 1 119 ? 17.684 -1.981 -12.467 1.00 92.19 119 GLY A C 1
ATOM 893 O O . GLY A 1 119 ? 17.715 -0.760 -12.387 1.00 92.19 119 GLY A O 1
ATOM 894 N N . THR A 1 120 ? 16.796 -2.593 -13.258 1.00 93.12 120 THR A N 1
ATOM 895 C CA . THR A 1 120 ? 15.849 -1.863 -14.116 1.00 93.12 120 THR A CA 1
ATOM 896 C C . THR A 1 120 ? 14.689 -1.244 -13.336 1.00 93.12 120 THR A C 1
ATOM 898 O O . THR A 1 120 ? 14.038 -1.929 -12.545 1.00 93.12 120 THR A O 1
ATOM 901 N N . GLY A 1 121 ? 14.363 0.017 -13.630 1.00 91.00 121 GLY A N 1
ATOM 902 C CA . GLY A 1 121 ? 13.194 0.699 -13.069 1.00 91.00 121 GLY A CA 1
ATOM 903 C C . GLY A 1 121 ? 11.855 0.074 -13.481 1.00 91.00 121 GLY A C 1
ATOM 904 O O . GLY A 1 121 ? 11.772 -0.750 -14.399 1.00 91.00 121 GLY A O 1
ATOM 905 N N . ALA A 1 122 ? 10.784 0.444 -12.785 1.00 92.00 122 ALA A N 1
ATOM 906 C CA . ALA A 1 122 ? 9.415 0.135 -13.194 1.00 92.00 122 ALA A CA 1
ATOM 907 C C . ALA A 1 122 ? 8.909 1.129 -14.252 1.00 92.00 122 ALA A C 1
ATOM 909 O O . ALA A 1 122 ? 9.528 2.160 -14.499 1.00 92.00 122 ALA A O 1
ATOM 910 N N . SER A 1 123 ? 7.773 0.815 -14.877 1.00 89.12 123 SER A N 1
ATOM 911 C CA . SER A 1 123 ? 7.123 1.721 -15.834 1.00 89.12 123 SER A CA 1
ATOM 912 C C . SER A 1 123 ? 6.582 2.990 -15.169 1.00 89.12 123 SER A C 1
ATOM 914 O O . SER A 1 123 ? 6.457 4.017 -15.833 1.00 89.12 123 SER A O 1
ATOM 916 N N . CYS A 1 124 ? 6.275 2.929 -13.872 1.00 93.25 124 CYS A N 1
ATOM 917 C CA . CYS A 1 124 ? 5.850 4.069 -13.070 1.00 93.25 124 CYS A CA 1
ATOM 918 C C . CYS A 1 124 ? 6.991 4.590 -12.198 1.00 93.25 124 CYS A C 1
ATOM 920 O O . CYS A 1 124 ? 7.789 3.816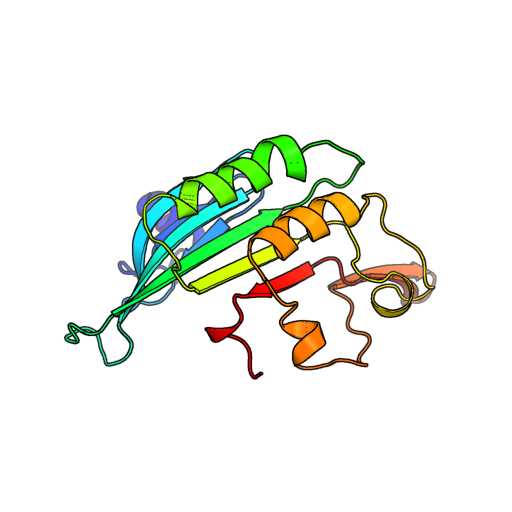 -11.665 1.00 93.25 124 CYS A O 1
ATOM 922 N N . SER A 1 125 ? 7.033 5.913 -12.031 1.00 93.56 125 SER A N 1
ATOM 923 C CA . SER A 1 125 ? 7.983 6.566 -11.131 1.00 93.56 125 SER A CA 1
ATOM 924 C C . SER A 1 125 ? 7.607 6.328 -9.670 1.00 93.56 125 SER A C 1
ATOM 926 O O . SER A 1 125 ? 6.435 6.411 -9.303 1.00 93.56 125 SER A O 1
ATOM 928 N N . TRP A 1 126 ? 8.620 6.092 -8.836 1.00 96.38 126 TRP A N 1
ATOM 929 C CA . TRP A 1 126 ? 8.469 5.990 -7.387 1.00 96.38 126 TRP A CA 1
ATOM 930 C C . TRP A 1 126 ? 8.320 7.349 -6.694 1.00 96.38 126 TRP A C 1
ATOM 932 O O . TRP A 1 126 ? 7.738 7.425 -5.618 1.00 96.38 126 TRP A O 1
ATOM 942 N N . SER A 1 127 ? 8.803 8.443 -7.290 1.00 95.81 127 SER A N 1
ATOM 943 C CA . SER A 1 127 ? 8.888 9.742 -6.605 1.00 95.81 127 SER A CA 1
ATOM 944 C C . SER A 1 127 ? 7.551 10.263 -6.047 1.00 95.81 127 SER A C 1
ATOM 946 O O . SER A 1 127 ? 7.544 10.708 -4.900 1.00 95.81 127 SER A O 1
ATOM 948 N N . PRO A 1 128 ? 6.410 10.180 -6.767 1.00 95.88 128 PRO A N 1
ATOM 949 C CA . PRO A 1 128 ? 5.121 10.602 -6.214 1.00 95.88 128 PRO A CA 1
ATOM 950 C C . PRO A 1 128 ? 4.672 9.741 -5.027 1.00 95.88 128 PRO A C 1
ATOM 952 O O . PRO A 1 128 ? 4.106 10.256 -4.068 1.00 95.88 128 PRO A O 1
ATOM 955 N N . ILE A 1 129 ? 4.968 8.440 -5.071 1.00 97.06 129 ILE A N 1
ATOM 956 C CA . ILE A 1 129 ? 4.666 7.497 -3.989 1.00 97.06 129 ILE A CA 1
ATOM 957 C C . ILE A 1 129 ? 5.510 7.841 -2.763 1.00 97.06 129 ILE A C 1
ATOM 959 O O . ILE A 1 129 ? 4.975 7.992 -1.669 1.00 97.06 129 ILE A O 1
ATOM 963 N N . ALA A 1 130 ? 6.817 8.040 -2.957 1.00 97.00 130 ALA A N 1
ATOM 964 C CA . ALA A 1 130 ? 7.743 8.415 -1.895 1.00 97.00 130 ALA A CA 1
ATOM 965 C C . ALA A 1 130 ? 7.283 9.676 -1.153 1.00 97.00 130 ALA A C 1
ATOM 967 O O . ALA A 1 130 ? 7.335 9.711 0.072 1.00 97.00 130 ALA A O 1
ATOM 968 N N . ALA A 1 131 ? 6.800 10.689 -1.880 1.00 95.50 131 ALA A N 1
ATOM 969 C CA . ALA A 1 131 ? 6.297 11.924 -1.285 1.00 95.50 131 ALA A CA 1
ATOM 970 C C . ALA A 1 131 ? 5.066 11.682 -0.393 1.00 95.50 131 ALA A C 1
ATOM 972 O O . ALA A 1 131 ? 5.020 12.184 0.730 1.00 95.50 131 ALA A O 1
ATOM 973 N N . VAL A 1 132 ? 4.105 10.874 -0.861 1.00 94.50 132 VAL A N 1
ATOM 974 C CA . VAL A 1 132 ? 2.916 10.496 -0.077 1.00 94.50 132 VAL A CA 1
ATOM 975 C C . VAL A 1 132 ? 3.323 9.727 1.182 1.00 94.50 132 VAL A C 1
ATOM 977 O O . VAL A 1 132 ? 2.902 10.074 2.280 1.00 94.50 132 VAL A O 1
ATOM 980 N N . LEU A 1 133 ? 4.187 8.719 1.054 1.00 95.06 133 LEU A N 1
ATOM 981 C CA . LEU A 1 133 ? 4.624 7.898 2.187 1.00 95.06 133 LEU A CA 1
ATOM 982 C C . LEU A 1 133 ? 5.438 8.703 3.212 1.00 95.06 133 LEU A C 1
ATOM 984 O O . LEU A 1 133 ? 5.233 8.553 4.418 1.00 95.06 133 LEU A O 1
ATOM 988 N N . ALA A 1 134 ? 6.313 9.599 2.744 1.00 94.12 134 ALA A N 1
ATOM 989 C CA . ALA A 1 134 ? 7.128 10.463 3.594 1.00 94.12 134 ALA A CA 1
ATOM 990 C C . ALA A 1 134 ? 6.283 11.463 4.397 1.00 94.12 134 ALA A C 1
ATOM 992 O O . ALA A 1 134 ? 6.566 11.680 5.575 1.00 94.12 134 ALA A O 1
ATOM 993 N N . ALA A 1 135 ? 5.211 12.015 3.811 1.00 91.75 135 ALA A N 1
ATOM 994 C CA . ALA A 1 135 ? 4.277 12.901 4.514 1.00 91.75 135 ALA A CA 1
ATOM 995 C C . ALA A 1 135 ? 3.615 12.231 5.736 1.00 91.75 135 ALA A C 1
ATOM 997 O O . ALA A 1 135 ? 3.199 12.914 6.671 1.00 91.75 135 ALA A O 1
ATOM 998 N N . HIS A 1 136 ? 3.566 10.896 5.752 1.00 90.25 136 HIS A N 1
ATOM 999 C CA . HIS A 1 136 ? 3.018 10.088 6.842 1.00 90.25 136 HIS A CA 1
ATOM 1000 C C . HIS A 1 136 ? 4.084 9.301 7.622 1.00 90.25 136 HIS A C 1
ATOM 1002 O O . HIS A 1 136 ? 3.729 8.468 8.456 1.00 90.25 136 HIS A O 1
ATOM 1008 N N . GLN A 1 137 ? 5.373 9.572 7.378 1.00 92.44 137 GLN A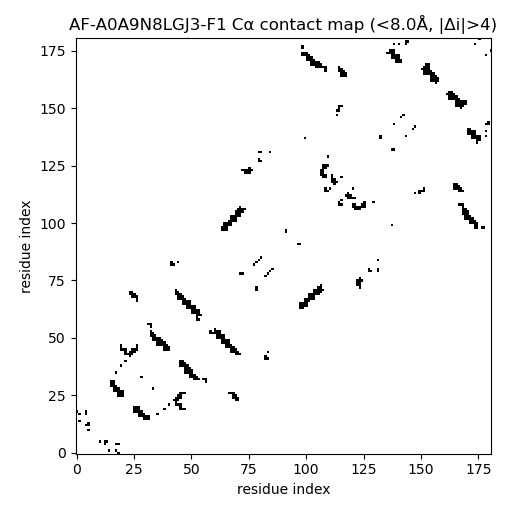 N 1
ATOM 1009 C CA . GLN A 1 137 ? 6.515 8.923 8.038 1.00 92.44 137 GLN A CA 1
ATOM 1010 C C . GLN A 1 137 ? 6.467 7.389 7.970 1.00 92.44 137 GLN A C 1
ATOM 1012 O O . GLN A 1 137 ? 6.850 6.705 8.918 1.00 92.44 137 GLN A O 1
ATOM 1017 N N . LEU A 1 138 ? 5.960 6.833 6.868 1.00 94.50 138 LEU A N 1
ATOM 1018 C CA . LEU A 1 138 ? 5.837 5.387 6.730 1.00 94.50 138 LEU A CA 1
ATOM 1019 C C . LEU A 1 138 ? 7.177 4.758 6.352 1.00 94.50 138 LEU A C 1
ATOM 1021 O O . LEU A 1 138 ? 7.893 5.269 5.491 1.00 94.50 138 LEU A O 1
ATOM 1025 N N . GLY A 1 139 ? 7.483 3.626 6.981 1.00 96.25 139 GLY A N 1
ATOM 1026 C CA . GLY A 1 139 ? 8.645 2.800 6.669 1.00 96.25 139 GLY A CA 1
ATOM 1027 C C . GLY A 1 139 ? 8.252 1.515 5.947 1.00 96.25 139 GLY A C 1
ATOM 1028 O O . GLY A 1 139 ? 7.199 0.937 6.219 1.00 96.25 139 GLY A O 1
ATOM 1029 N N . ASP A 1 140 ? 9.117 1.065 5.040 1.00 96.94 140 ASP A N 1
ATOM 1030 C CA . ASP A 1 140 ? 8.987 -0.209 4.331 1.00 96.94 140 ASP A CA 1
ATOM 1031 C C . ASP A 1 140 ? 9.267 -1.375 5.289 1.00 96.94 140 ASP A C 1
ATOM 1033 O O . ASP A 1 140 ? 10.411 -1.604 5.690 1.00 96.94 140 ASP A O 1
ATOM 1037 N N . VAL A 1 141 ? 8.219 -2.116 5.660 1.00 96.81 141 VAL A N 1
ATOM 1038 C CA . VAL A 1 141 ? 8.300 -3.204 6.648 1.00 96.81 141 VAL A CA 1
ATOM 1039 C C . VAL A 1 141 ? 9.298 -4.269 6.202 1.00 96.81 141 VAL A C 1
ATOM 1041 O O . VAL A 1 141 ? 10.096 -4.756 7.003 1.00 96.81 141 VAL A O 1
ATOM 1044 N N . ASP A 1 142 ? 9.277 -4.617 4.916 1.00 94.50 142 ASP A N 1
ATOM 1045 C CA . ASP A 1 142 ? 10.130 -5.664 4.368 1.00 94.50 142 ASP A CA 1
ATOM 1046 C C . ASP A 1 142 ? 11.602 -5.267 4.435 1.00 94.50 142 ASP A C 1
ATOM 1048 O O . ASP A 1 142 ? 12.445 -6.040 4.888 1.00 94.50 142 ASP A O 1
ATOM 1052 N N . ARG A 1 143 ? 11.906 -4.027 4.045 1.00 94.06 143 ARG A N 1
ATOM 1053 C CA . ARG A 1 143 ? 13.284 -3.540 4.001 1.00 94.06 143 ARG A CA 1
ATOM 1054 C C . ARG A 1 143 ? 13.861 -3.268 5.392 1.00 94.06 143 ARG A C 1
ATOM 1056 O O . ARG A 1 143 ? 15.073 -3.307 5.555 1.00 94.06 143 ARG A O 1
ATOM 1063 N N . ILE A 1 144 ? 13.017 -3.048 6.397 1.00 95.31 144 ILE A N 1
ATOM 1064 C CA . ILE A 1 144 ? 13.447 -2.956 7.800 1.00 95.31 144 ILE A CA 1
ATOM 1065 C C . ILE A 1 144 ? 13.788 -4.338 8.355 1.00 95.31 144 ILE A C 1
ATOM 1067 O O . ILE A 1 144 ? 14.828 -4.509 8.984 1.00 95.31 144 ILE A O 1
ATOM 1071 N N . LEU A 1 145 ? 12.943 -5.339 8.092 1.00 94.62 145 LEU A N 1
ATOM 1072 C CA . LEU A 1 145 ? 13.178 -6.709 8.552 1.00 94.62 145 LEU A CA 1
ATOM 1073 C C . LEU A 1 145 ? 14.322 -7.396 7.793 1.00 94.62 145 LEU A C 1
ATOM 1075 O O . LEU A 1 145 ? 15.017 -8.241 8.352 1.00 94.62 145 LEU A O 1
ATOM 1079 N N . ARG A 1 146 ? 14.496 -7.060 6.510 1.00 92.88 146 ARG A N 1
ATOM 1080 C CA . ARG A 1 146 ? 15.420 -7.715 5.575 1.00 92.88 146 ARG A CA 1
ATOM 1081 C C . ARG A 1 146 ? 16.150 -6.678 4.709 1.00 92.88 146 ARG A C 1
ATOM 1083 O O . ARG A 1 146 ? 15.907 -6.587 3.501 1.00 92.88 146 ARG A O 1
ATOM 1090 N N . PRO A 1 147 ? 17.062 -5.880 5.290 1.00 92.56 147 PRO A N 1
ATOM 1091 C CA . PRO A 1 147 ? 17.673 -4.736 4.607 1.00 92.56 147 PRO A CA 1
ATOM 1092 C C . PRO A 1 147 ? 18.414 -5.095 3.319 1.00 92.56 147 PRO A C 1
ATOM 1094 O O . PRO A 1 147 ? 18.320 -4.353 2.343 1.00 92.56 147 PRO A O 1
ATOM 1097 N N . GLU A 1 148 ? 19.058 -6.260 3.271 1.00 90.31 148 GLU A N 1
ATOM 1098 C CA . GLU A 1 148 ? 19.924 -6.647 2.148 1.00 90.31 148 GLU A CA 1
ATOM 1099 C C . GLU A 1 148 ? 19.351 -7.778 1.273 1.00 90.31 148 GLU A C 1
ATOM 1101 O O . GLU A 1 148 ? 19.907 -8.096 0.220 1.00 90.31 148 GLU A O 1
ATOM 1106 N N . GLU A 1 149 ? 18.232 -8.402 1.662 1.00 92.00 149 GLU A N 1
ATOM 1107 C CA . GLU A 1 149 ? 17.683 -9.527 0.898 1.00 92.00 149 GLU A CA 1
ATOM 1108 C C . GLU A 1 149 ? 16.967 -9.072 -0.376 1.00 92.00 149 GLU A C 1
ATOM 1110 O O . GLU A 1 149 ? 16.165 -8.136 -0.391 1.00 92.00 149 GLU A O 1
ATOM 1115 N N . ARG A 1 150 ? 17.194 -9.794 -1.473 1.00 90.81 150 ARG A N 1
ATOM 1116 C CA . ARG A 1 150 ? 16.496 -9.554 -2.739 1.00 90.81 150 ARG A CA 1
ATOM 1117 C C . ARG A 1 150 ? 15.297 -10.485 -2.844 1.00 90.81 150 ARG A C 1
ATOM 1119 O O . ARG A 1 150 ? 15.413 -11.610 -3.325 1.00 90.81 150 ARG A O 1
ATOM 1126 N N . VAL A 1 151 ? 14.150 -9.997 -2.383 1.00 91.75 151 VAL A N 1
ATOM 1127 C CA . VAL A 1 151 ? 12.860 -10.694 -2.449 1.00 91.75 151 VAL A CA 1
ATOM 1128 C C . VAL A 1 151 ? 12.001 -10.034 -3.520 1.00 91.75 151 VAL A C 1
ATOM 1130 O O . VAL A 1 151 ? 11.826 -8.820 -3.516 1.00 91.75 151 VAL A O 1
ATOM 1133 N N . PHE A 1 152 ? 11.470 -10.825 -4.453 1.00 94.94 152 PHE A N 1
ATOM 1134 C CA . PHE A 1 152 ? 10.671 -10.327 -5.574 1.00 94.94 152 PHE A CA 1
ATOM 1135 C C . PHE A 1 152 ? 9.228 -10.811 -5.464 1.00 94.94 152 PHE A C 1
ATOM 1137 O O . PHE A 1 152 ? 8.989 -11.979 -5.163 1.00 94.94 152 PHE A O 1
ATOM 1144 N N . SER A 1 153 ? 8.274 -9.933 -5.762 1.00 95.38 153 SER A N 1
ATOM 1145 C CA . SER A 1 153 ? 6.841 -10.248 -5.750 1.00 95.38 153 SER A CA 1
ATOM 1146 C C . SER A 1 153 ? 6.298 -10.559 -7.149 1.00 95.38 153 SER A C 1
ATOM 1148 O O . SER A 1 153 ? 5.356 -11.332 -7.301 1.00 95.38 153 SER A O 1
ATOM 1150 N N . ARG A 1 154 ? 6.951 -10.036 -8.196 1.00 94.44 154 ARG A N 1
ATOM 1151 C CA . ARG A 1 154 ? 6.625 -10.299 -9.599 1.00 94.44 154 ARG A CA 1
ATOM 1152 C C . ARG A 1 154 ? 7.823 -10.887 -10.325 1.00 94.44 154 ARG A C 1
ATOM 1154 O O . ARG A 1 154 ? 8.872 -10.254 -10.406 1.00 94.44 154 ARG A O 1
ATOM 1161 N N . ILE A 1 155 ? 7.649 -12.075 -10.900 1.00 94.94 155 ILE A N 1
ATOM 1162 C CA . ILE A 1 155 ? 8.689 -12.802 -11.638 1.00 94.94 155 ILE A CA 1
ATOM 1163 C C . ILE A 1 155 ? 8.160 -13.141 -13.030 1.00 94.94 155 ILE A C 1
ATOM 1165 O O . ILE A 1 155 ? 7.125 -13.789 -13.170 1.00 94.94 155 ILE A O 1
ATOM 1169 N N . VAL A 1 156 ? 8.888 -12.728 -14.064 1.00 93.44 156 VAL A N 1
ATOM 1170 C CA . VAL A 1 156 ? 8.640 -13.112 -15.454 1.00 93.44 156 VAL A CA 1
ATOM 1171 C C . VAL A 1 156 ? 9.652 -14.183 -15.830 1.00 93.44 156 VAL A C 1
ATOM 1173 O O . VAL A 1 156 ? 10.861 -14.005 -15.665 1.00 93.44 156 VAL A O 1
ATOM 1176 N N . ARG A 1 157 ? 9.149 -15.316 -16.321 1.00 93.50 157 ARG A N 1
ATOM 1177 C CA . ARG A 1 157 ? 9.977 -16.428 -16.786 1.00 93.50 157 ARG A CA 1
ATOM 1178 C C . ARG A 1 157 ? 10.088 -16.387 -18.305 1.00 93.50 157 ARG A C 1
ATOM 1180 O O . ARG A 1 157 ? 9.094 -16.168 -18.994 1.00 93.50 157 ARG A O 1
ATOM 1187 N N . GLY A 1 158 ? 11.299 -16.578 -18.806 1.00 88.56 158 GLY A N 1
ATOM 1188 C CA . GLY A 1 158 ? 11.594 -16.770 -20.216 1.00 88.56 158 GLY A CA 1
ATOM 1189 C C . GLY A 1 158 ? 11.605 -18.251 -20.611 1.00 88.56 158 GLY A C 1
ATOM 1190 O O . GLY A 1 158 ? 11.254 -19.129 -19.811 1.00 88.56 158 GLY A O 1
ATOM 1191 N N . PRO A 1 159 ? 12.033 -18.547 -21.850 1.00 89.75 159 PRO A N 1
ATOM 1192 C CA . PRO A 1 159 ? 12.236 -19.912 -22.325 1.00 89.75 159 PRO A CA 1
ATOM 1193 C C . PRO A 1 159 ? 13.162 -20.716 -21.398 1.00 89.75 159 PRO A C 1
ATOM 1195 O O . PRO A 1 159 ? 14.087 -20.172 -20.787 1.00 89.75 159 PRO A O 1
ATOM 1198 N N . GLY A 1 160 ? 12.907 -22.022 -21.281 1.00 86.56 160 GLY A N 1
ATOM 1199 C CA . GLY A 1 160 ? 13.732 -22.927 -20.470 1.00 86.56 160 GLY A CA 1
ATOM 1200 C C . GLY A 1 160 ? 13.681 -22.665 -18.960 1.00 86.56 160 GLY A C 1
ATOM 1201 O O . GLY A 1 160 ? 14.651 -22.947 -18.268 1.00 86.56 160 GLY A O 1
ATOM 1202 N N . HIS A 1 161 ? 12.585 -22.094 -18.446 1.00 83.88 161 HIS A N 1
ATOM 1203 C CA . HIS A 1 161 ? 12.406 -21.730 -17.029 1.00 83.88 161 HIS A CA 1
ATOM 1204 C C . HIS A 1 161 ? 13.399 -20.693 -16.477 1.00 83.88 161 HIS A C 1
ATOM 1206 O O . HIS A 1 161 ? 13.423 -20.466 -15.264 1.00 83.88 161 HIS A O 1
ATOM 1212 N N . SER A 1 162 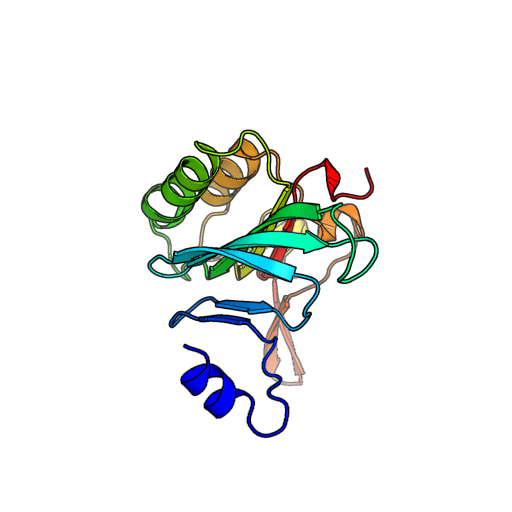? 14.162 -20.022 -17.342 1.00 90.56 162 SER A N 1
ATOM 1213 C CA . SER A 1 162 ? 15.015 -18.897 -16.955 1.00 90.56 162 SER A CA 1
ATOM 1214 C C . SER A 1 162 ? 14.174 -17.726 -16.434 1.00 90.56 162 SER A C 1
ATOM 1216 O O . SER A 1 162 ? 13.046 -17.511 -16.878 1.00 90.56 162 SER A O 1
ATOM 1218 N N . ILE A 1 163 ? 14.691 -16.960 -15.472 1.00 92.75 163 ILE A N 1
ATOM 1219 C CA . ILE A 1 163 ? 14.041 -15.723 -15.017 1.00 92.75 163 ILE A CA 1
ATOM 1220 C C . ILE A 1 163 ? 14.527 -14.591 -15.918 1.00 92.75 163 ILE A C 1
ATOM 1222 O O . ILE A 1 163 ? 15.714 -14.283 -15.926 1.00 92.75 163 ILE A O 1
ATOM 1226 N N . SER A 1 164 ? 13.615 -13.980 -16.674 1.00 92.44 164 SER A N 1
ATOM 1227 C CA . SER A 1 164 ? 13.929 -12.853 -17.560 1.00 92.44 164 SER A CA 1
ATOM 1228 C C . SER A 1 164 ? 13.747 -11.498 -16.873 1.00 92.44 164 SER A C 1
ATOM 1230 O O . SER A 1 164 ? 14.335 -10.503 -17.287 1.00 92.44 164 SER A O 1
ATOM 1232 N N . SER A 1 165 ? 12.926 -11.437 -15.821 1.00 93.75 165 SER A N 1
ATOM 1233 C CA . SER A 1 165 ? 12.752 -10.248 -14.987 1.00 93.75 165 SER A CA 1
ATOM 1234 C C . SER A 1 165 ? 12.210 -10.639 -13.617 1.00 93.75 165 SER A C 1
ATOM 1236 O O . SER A 1 165 ? 11.361 -11.523 -13.518 1.00 93.75 165 SER A O 1
ATOM 1238 N N . ALA A 1 166 ? 12.652 -9.960 -12.561 1.00 96.12 166 ALA A N 1
ATOM 1239 C CA . ALA A 1 166 ? 12.017 -10.047 -11.252 1.00 96.12 166 ALA A CA 1
ATOM 1240 C C . ALA A 1 166 ? 12.031 -8.678 -10.570 1.00 96.12 166 ALA A C 1
ATOM 1242 O O . ALA A 1 166 ? 13.019 -7.950 -10.686 1.00 96.12 166 ALA A O 1
ATOM 1243 N N . LYS A 1 167 ? 10.922 -8.312 -9.922 1.00 96.62 167 LYS A N 1
ATOM 1244 C CA . LYS A 1 167 ? 10.693 -6.997 -9.309 1.00 96.62 167 LYS A CA 1
ATOM 1245 C C . LYS A 1 167 ? 9.906 -7.133 -8.001 1.00 96.62 167 LYS A C 1
ATOM 1247 O O . LYS A 1 167 ? 9.020 -7.982 -7.913 1.00 96.62 167 LYS A O 1
ATOM 1252 N N . ARG A 1 168 ? 10.205 -6.299 -7.002 1.00 96.75 168 ARG A N 1
ATOM 1253 C CA . ARG A 1 168 ? 9.436 -6.172 -5.750 1.00 96.75 168 ARG A CA 1
ATOM 1254 C C . ARG A 1 168 ? 8.436 -5.024 -5.867 1.00 96.75 168 ARG A C 1
ATOM 1256 O O . ARG A 1 168 ? 8.695 -3.916 -5.417 1.00 96.75 168 ARG A O 1
ATOM 1263 N N . LEU A 1 169 ? 7.329 -5.283 -6.553 1.00 96.50 169 LEU A N 1
ATOM 1264 C CA . LEU A 1 169 ? 6.281 -4.281 -6.775 1.00 96.50 169 LEU A CA 1
ATOM 1265 C C . LEU A 1 169 ? 5.273 -4.241 -5.629 1.00 96.50 169 LEU A C 1
ATOM 1267 O O . LEU A 1 169 ? 4.628 -3.219 -5.427 1.00 96.50 169 LEU A O 1
ATOM 1271 N N . ASP A 1 170 ? 5.179 -5.322 -4.861 1.00 97.00 170 ASP A N 1
ATOM 1272 C CA . ASP A 1 170 ? 4.259 -5.462 -3.745 1.00 97.00 170 ASP A CA 1
ATOM 1273 C C . ASP A 1 170 ? 5.020 -5.273 -2.436 1.00 97.00 170 ASP A C 1
ATOM 1275 O O . ASP A 1 170 ? 6.044 -5.923 -2.206 1.00 97.00 170 ASP A O 1
ATOM 1279 N N . SER A 1 171 ? 4.540 -4.384 -1.571 1.00 96.81 171 SER A N 1
ATOM 1280 C CA . SER A 1 171 ? 5.120 -4.224 -0.235 1.00 96.81 171 SER A CA 1
ATOM 1281 C C . SER A 1 171 ? 4.139 -3.623 0.763 1.00 96.81 171 SER A C 1
ATOM 1283 O O . SER A 1 171 ? 3.114 -3.044 0.393 1.00 96.81 171 SER A O 1
ATOM 1285 N N . ILE A 1 172 ? 4.472 -3.785 2.043 1.00 97.81 172 ILE A N 1
ATOM 1286 C CA . ILE A 1 172 ? 3.720 -3.244 3.171 1.00 97.81 172 ILE A CA 1
ATOM 1287 C C . ILE A 1 172 ? 4.532 -2.114 3.793 1.00 97.81 172 ILE A C 1
ATOM 1289 O O . ILE A 1 172 ? 5.720 -2.275 4.072 1.00 97.81 172 ILE A O 1
ATOM 1293 N N . TRP A 1 173 ? 3.871 -0.987 4.028 1.00 97.75 173 TRP A N 1
ATOM 1294 C CA . TRP A 1 173 ? 4.437 0.199 4.654 1.00 97.75 173 TRP A CA 1
ATOM 1295 C C . TRP A 1 173 ? 3.657 0.531 5.916 1.00 97.75 173 TRP A C 1
ATOM 1297 O O . TRP A 1 173 ? 2.428 0.464 5.908 1.00 97.75 173 TRP A O 1
ATOM 1307 N N . ALA A 1 174 ? 4.351 0.874 6.999 1.00 97.00 174 ALA A N 1
ATOM 1308 C CA . ALA A 1 174 ? 3.711 1.078 8.294 1.00 97.00 174 ALA A CA 1
ATOM 1309 C C . ALA A 1 174 ? 4.265 2.284 9.060 1.00 97.00 174 ALA A C 1
ATOM 1311 O O . ALA A 1 174 ? 5.389 2.729 8.827 1.00 97.00 174 ALA A O 1
ATOM 1312 N N . SER A 1 175 ? 3.455 2.820 9.976 1.00 94.06 175 SER A N 1
ATOM 1313 C CA . SER A 1 175 ? 3.868 3.891 10.887 1.00 94.06 175 SER A CA 1
ATOM 1314 C C . SER A 1 175 ? 4.989 3.444 11.832 1.00 94.06 175 SER A C 1
ATOM 1316 O O . SER A 1 175 ? 5.003 2.279 12.231 1.00 94.06 175 SER A O 1
ATOM 1318 N N . PRO A 1 176 ? 5.861 4.363 12.296 1.00 92.12 176 PRO A N 1
ATOM 1319 C CA . PRO A 1 176 ? 7.031 4.026 13.113 1.00 92.12 176 PRO A CA 1
ATOM 1320 C C . PRO A 1 176 ? 6.730 3.191 14.361 1.00 92.12 176 PRO A C 1
ATOM 1322 O O . PRO A 1 176 ? 7.485 2.285 14.684 1.00 92.12 176 PRO A O 1
ATOM 1325 N N . ARG A 1 177 ? 5.595 3.431 15.031 1.00 90.69 177 ARG A N 1
ATOM 1326 C CA . ARG A 1 177 ? 5.191 2.692 16.243 1.00 90.69 177 ARG A CA 1
ATOM 1327 C C . ARG A 1 177 ? 4.872 1.211 16.008 1.00 90.69 177 ARG A C 1
ATOM 1329 O O . ARG A 1 177 ? 4.798 0.459 16.974 1.00 90.69 177 ARG A O 1
ATOM 1336 N N . LEU A 1 178 ? 4.645 0.809 14.757 1.00 91.38 178 LEU A N 1
ATOM 1337 C CA . LEU A 1 178 ? 4.383 -0.580 14.367 1.00 91.38 178 LEU A CA 1
ATOM 1338 C C . LEU A 1 178 ? 5.636 -1.300 13.864 1.00 91.38 178 LEU A C 1
ATOM 1340 O O . LEU A 1 178 ? 5.587 -2.497 13.584 1.00 91.38 178 LEU A O 1
ATOM 1344 N N . LEU A 1 179 ? 6.733 -0.567 13.690 1.00 91.81 179 LEU A N 1
ATOM 1345 C CA . LEU A 1 179 ? 7.974 -1.089 13.149 1.00 91.81 179 LEU A CA 1
ATOM 1346 C C . LEU A 1 179 ? 8.897 -1.522 14.299 1.00 91.81 179 LEU A C 1
ATOM 1348 O O . LEU A 1 179 ? 8.875 -0.907 15.365 1.00 91.81 179 LEU A O 1
ATOM 1352 N N . PRO A 1 180 ? 9.715 -2.569 14.105 1.00 81.81 180 PRO A N 1
ATOM 1353 C CA . PRO A 1 180 ? 10.684 -3.023 15.097 1.00 81.81 180 PRO A CA 1
ATOM 1354 C C . PRO A 1 180 ? 11.946 -2.146 15.040 1.00 81.81 180 PRO A C 1
ATOM 1356 O O . PRO A 1 180 ? 13.007 -2.614 14.627 1.00 81.81 180 PRO A O 1
ATOM 1359 N N . LEU A 1 181 ? 11.798 -0.861 15.368 1.00 70.00 181 LEU A N 1
ATOM 1360 C CA . LEU A 1 181 ? 12.861 0.150 15.353 1.00 70.00 181 LEU A CA 1
ATOM 1361 C C . LEU A 1 181 ? 13.344 0.495 16.763 1.00 70.00 181 LEU A C 1
ATOM 1363 O O . LEU A 1 181 ? 12.501 0.520 17.689 1.00 70.00 181 LEU A O 1
#

Sequence (181 aa):
DSAGLARFLGHHFRPHYKAILTGDAGILILSAMIQPVSCSSGSRWAHMQTSIRTAGLESAAAINMDLWSVHGPVRPSTFWTDDVGPALATSRIGSPLPDLIIGADWNALPDPIRDSLHGTGASCSWSPIAAVLAAHQLGDVDRILRPEERVFSRIVRGPGHSISSAKRLDSIWASPRLLPL

InterPro domains:
  IPR036691 Endonuclease/exonuclease/phosphatase superfamily [SSF56219] (63-179)

Mean predicted aligned error: 4.73 Å

Radius of gyration: 17.84 Å; Cα contacts (8 Å, |Δi|>4): 346; chains: 1; bounding box: 44×38×49 Å

pLDDT: mean 91.5, std 7.11, range [56.06, 98.44]

Solvent-accessible surface area (backbone atoms only — not comparable to full-atom values): 10181 Å² total; per-residue (Å²): 107,73,67,59,48,36,66,75,47,44,92,73,49,53,93,59,47,46,70,52,77,61,98,57,22,47,47,78,42,86,41,78,44,52,41,79,77,47,75,53,70,60,95,33,32,26,38,36,37,31,39,34,35,79,77,43,84,87,42,87,57,61,50,53,34,36,40,34,18,34,38,44,55,79,50,76,74,61,58,47,71,74,47,53,36,54,52,57,58,57,70,40,75,86,43,92,74,54,49,39,40,39,41,28,41,47,39,24,36,94,43,24,68,65,36,14,78,80,44,56,72,50,73,15,76,34,65,60,53,50,52,49,37,54,77,63,56,44,41,53,50,60,52,69,80,39,73,83,64,76,66,62,69,45,75,43,69,43,81,93,79,37,78,73,45,34,28,30,30,54,54,45,32,30,24,64,91,79,47,100,118

Nearest PDB structures (foldseek):
  3mpr-assembly2_D  TM=6.057E-01  e=1.896E-04  Bacteroides thetaiotaomicron
  3mpr-assembly2_C  TM=5.714E-01  e=3.292E-04  Bacteroides thetaiotaomicron
  3mpr-assembly1_A  TM=5.722E-01  e=6.462E-04  Bacteroides thetaiotaomicron
  3juw-assembly1_A  TM=4.124E-01  e=7.926E-01  Bordetella pertussis
  3hty-assembly4_D  TM=6.771E-01  e=5.638E+00  Bacteroides thetaiotaomicron VPI-5482

Orga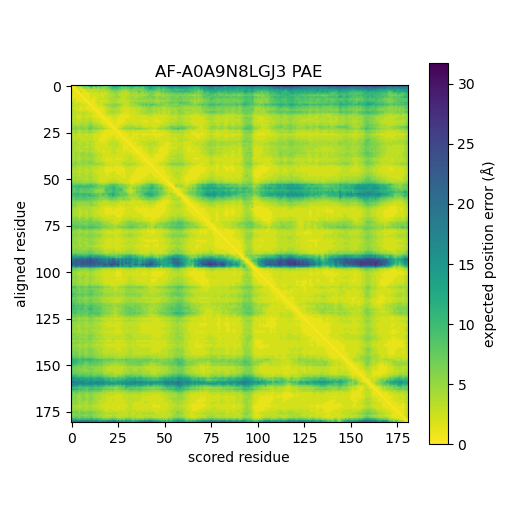nism: NCBI:txid157183

Foldseek 3Di:
DLVVVCVVCPPNDDPLWDKDDDPAWMDIDPDNQKDFPDWDDDDFKIKTWIWGHDPDPPDPDTAIEIEMEGEADQAEDCCLVPPVLVVVVVVCPVPVDRKYKYWYLRQWAPFLVQFKPVSDTGNYYCVSVCVSCVVQPKDFQCCLVPVRDHDFPDFDADPPRHTPMTGNRITMIIHPVPHPD